Protein AF-A0A356F6I9-F1 (afdb_monomer)

Foldseek 3Di:
DPDDDPVLVVVLVVLVVDPLPDALQWWKKKKFFWQDFLVRQVVLLVVCDPPLWHWDDPDPFKIKTAGPVPNPDFFRIWIWGDDPFWIWIAGTPAGKIWIWGADPVHTIMIMITHDLLCVVVDSRGGDTQTDAQGMWMFIARNPPRHTSDDTDRLVSVLVSLQVSQCDADPVRDGHDPSLQNNQVVCVSRVVRNVNRDHPPVVVVVVVVVVVVVVVVVVVVVVVVVVVVVVVVVVVVVVVPDDPDDDDPDDDDDDDDDDD

Sequence (259 aa):
MPKLNSQEIEKNKNLENTEISLPRNAHSVFQFDIEENIADLKRDMENRNGADFKIAKTSPHNYEIIDPDFEYSSGGTASLHLEKNSMTVETALSGFKYSIAENPKGGSSVTFEGPANALLNQNLLPKMSYVPKTLKAKFIDGETGKDLTDYLDIHSYGLLRAEKNKKVNDWGEKGNNQDKYGYNVNAKFNNEIDFLPLSDRIQEKANTDVKETIDIALHKVRDMLDKKSAAALDNIAAQETPKKQTAANVKNTSKDLER

Structure (mmCIF, N/CA/C/O backbone):
data_AF-A0A356F6I9-F1
#
_entry.id   AF-A0A356F6I9-F1
#
loop_
_atom_site.group_PDB
_atom_site.id
_atom_site.type_symbol
_atom_site.label_atom_id
_atom_site.label_alt_id
_atom_site.label_comp_id
_atom_site.label_asym_id
_atom_site.label_entity_id
_atom_site.label_seq_id
_atom_site.pdbx_PDB_ins_code
_atom_site.Cartn_x
_atom_site.Cartn_y
_atom_site.Cartn_z
_atom_site.occupancy
_atom_site.B_iso_or_equiv
_atom_site.auth_seq_id
_atom_site.auth_comp_id
_atom_site.auth_asym_id
_atom_site.auth_atom_id
_atom_site.pdbx_PDB_model_num
ATOM 1 N N . MET A 1 1 ? -3.615 -18.213 -16.759 1.00 31.59 1 MET A N 1
ATOM 2 C CA . MET A 1 1 ? -3.523 -16.739 -16.836 1.00 31.59 1 MET A CA 1
ATOM 3 C C . MET A 1 1 ? -4.895 -16.201 -17.212 1.00 31.59 1 MET A C 1
ATOM 5 O O . MET A 1 1 ? -5.384 -16.623 -18.256 1.00 31.59 1 MET A O 1
ATOM 9 N N . PRO A 1 2 ? -5.558 -15.360 -16.399 1.00 35.19 2 PRO A N 1
ATOM 10 C CA . PRO A 1 2 ? -6.722 -14.626 -16.881 1.00 35.19 2 PRO A CA 1
ATOM 11 C C . PRO A 1 2 ? -6.226 -13.619 -17.922 1.00 35.19 2 PRO A C 1
ATOM 13 O O . PRO A 1 2 ? -5.252 -12.911 -17.676 1.00 35.19 2 PRO A O 1
ATOM 16 N N . LYS A 1 3 ? -6.834 -13.622 -19.108 1.00 36.84 3 LYS A N 1
ATOM 17 C CA . LYS A 1 3 ? -6.541 -12.638 -20.152 1.00 36.84 3 LYS A CA 1
ATOM 18 C C . LYS A 1 3 ? -7.158 -11.305 -19.723 1.00 36.84 3 LYS A C 1
ATOM 20 O O . LYS A 1 3 ? -8.336 -11.295 -19.373 1.00 36.84 3 LYS A O 1
ATOM 25 N N . LEU A 1 4 ? -6.367 -10.231 -19.755 1.00 39.66 4 LEU A N 1
ATOM 26 C CA . LEU A 1 4 ? -6.860 -8.852 -19.655 1.00 39.66 4 LEU A CA 1
ATOM 27 C C . LEU A 1 4 ? -8.045 -8.677 -20.608 1.00 39.66 4 LEU A C 1
ATOM 29 O O . LEU A 1 4 ? -8.017 -9.195 -21.733 1.00 39.66 4 LEU A O 1
ATOM 33 N N . ASN A 1 5 ? -9.100 -8.009 -20.148 1.00 53.66 5 ASN A N 1
ATOM 34 C CA . ASN A 1 5 ? -10.267 -7.808 -20.996 1.00 53.66 5 ASN A CA 1
ATOM 35 C C . ASN A 1 5 ? -9.945 -6.769 -22.088 1.00 53.66 5 ASN A C 1
ATOM 37 O O . ASN A 1 5 ? -9.030 -5.954 -21.960 1.00 53.66 5 ASN A O 1
ATOM 41 N N . SER A 1 6 ? -10.689 -6.799 -23.192 1.00 50.06 6 SER A N 1
ATOM 42 C CA . SER A 1 6 ? -10.411 -5.960 -24.363 1.00 50.06 6 SER A CA 1
ATOM 43 C C . SER A 1 6 ? -10.453 -4.451 -24.079 1.00 50.06 6 SER A C 1
ATOM 45 O O . SER A 1 6 ? -9.757 -3.710 -24.763 1.00 50.06 6 SER A O 1
ATOM 47 N N . GLN A 1 7 ? -11.193 -4.004 -23.056 1.00 50.41 7 GLN A N 1
ATOM 48 C CA . GLN A 1 7 ? -11.275 -2.593 -22.655 1.00 50.41 7 GLN A CA 1
ATOM 49 C C . GLN A 1 7 ? -10.041 -2.144 -21.856 1.00 50.41 7 GLN A C 1
ATOM 51 O O . GLN A 1 7 ? -9.569 -1.025 -22.039 1.00 50.41 7 GLN A O 1
ATOM 56 N N . GLU A 1 8 ? -9.473 -3.014 -21.015 1.00 51.09 8 GLU A N 1
ATOM 57 C CA . GLU A 1 8 ? -8.206 -2.757 -20.310 1.00 51.09 8 GLU A CA 1
ATOM 58 C C . GLU A 1 8 ? -7.029 -2.682 -21.292 1.00 51.09 8 GLU A C 1
ATOM 60 O O . GLU A 1 8 ? -6.174 -1.808 -21.179 1.00 51.09 8 GLU A O 1
ATOM 65 N N . ILE A 1 9 ? -7.028 -3.538 -22.320 1.00 50.72 9 ILE A N 1
ATOM 66 C CA . ILE A 1 9 ? -6.018 -3.515 -23.389 1.00 50.72 9 ILE A CA 1
ATOM 67 C C . ILE A 1 9 ? -6.099 -2.209 -24.200 1.00 50.72 9 ILE A C 1
ATOM 69 O O . ILE A 1 9 ? -5.067 -1.646 -24.560 1.00 50.72 9 ILE A O 1
ATOM 73 N N . GLU A 1 10 ? -7.303 -1.705 -24.482 1.00 45.97 10 GLU A N 1
ATOM 74 C CA . GLU A 1 10 ? -7.499 -0.427 -25.183 1.00 45.97 10 GLU A CA 1
ATOM 75 C C . GLU A 1 10 ? -7.120 0.787 -24.321 1.00 45.97 10 GLU A C 1
ATOM 77 O O . GLU A 1 10 ? -6.488 1.717 -24.825 1.00 45.97 10 GLU A O 1
ATOM 82 N N . LYS A 1 11 ? -7.424 0.767 -23.014 1.00 51.62 11 LYS A N 1
ATOM 83 C CA . LYS A 1 11 ? -6.996 1.821 -22.077 1.00 51.62 11 LYS A CA 1
ATOM 84 C C . LYS A 1 11 ? -5.467 1.872 -21.959 1.00 51.62 11 LYS A C 1
ATOM 86 O O . LYS A 1 11 ? -4.897 2.961 -22.020 1.00 51.62 11 LYS A O 1
ATOM 91 N N . ASN A 1 12 ? -4.805 0.715 -21.894 1.00 51.41 12 ASN A N 1
ATOM 92 C CA . ASN A 1 12 ? -3.343 0.622 -21.825 1.00 51.41 12 ASN A CA 1
ATOM 93 C C . ASN A 1 12 ? -2.669 1.074 -23.133 1.00 51.41 12 ASN A C 1
ATOM 95 O O . ASN A 1 12 ? -1.683 1.804 -23.089 1.00 51.41 12 ASN A O 1
ATOM 99 N N . LYS A 1 13 ? -3.249 0.758 -24.300 1.00 45.31 13 LYS A N 1
ATOM 100 C CA . LYS A 1 13 ? -2.777 1.281 -25.599 1.00 45.31 13 LYS A CA 1
ATOM 101 C C . LYS A 1 13 ? -2.935 2.795 -25.745 1.00 45.31 13 LYS A C 1
ATOM 103 O O . LYS A 1 13 ? -2.119 3.438 -26.399 1.00 45.31 13 LYS A O 1
ATOM 108 N N . ASN A 1 14 ? -3.976 3.382 -25.154 1.00 47.03 14 ASN A N 1
ATOM 109 C CA . ASN A 1 14 ? -4.143 4.835 -25.157 1.00 47.03 14 ASN A CA 1
ATOM 110 C C . ASN A 1 14 ? -3.133 5.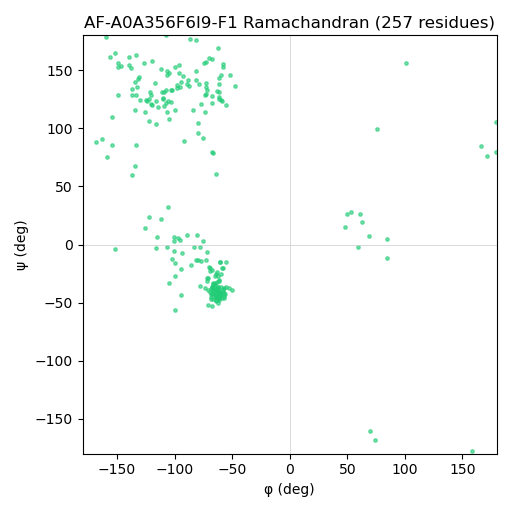530 -24.229 1.00 47.03 14 ASN A C 1
ATOM 112 O O . ASN A 1 14 ? -2.679 6.622 -24.555 1.00 47.03 14 ASN A O 1
ATOM 116 N N . LEU A 1 15 ? -2.715 4.892 -23.130 1.00 51.56 15 LEU A N 1
ATOM 117 C CA . LEU A 1 15 ? -1.618 5.377 -22.281 1.00 51.56 15 LEU A CA 1
ATOM 118 C C . LEU A 1 15 ? -0.255 5.326 -22.987 1.00 51.56 15 LEU A C 1
ATOM 120 O O . LEU A 1 15 ? 0.520 6.264 -22.838 1.00 51.56 15 LEU A O 1
ATOM 124 N N . GLU A 1 16 ? 0.010 4.308 -23.813 1.00 48.62 16 GLU A N 1
ATOM 125 C CA . GLU A 1 16 ? 1.224 4.251 -24.651 1.00 48.62 16 GLU A CA 1
ATOM 126 C C . GLU A 1 16 ? 1.297 5.389 -25.692 1.00 48.62 16 GLU A C 1
ATOM 128 O O . GLU A 1 16 ? 2.390 5.765 -26.109 1.00 48.62 16 GLU A O 1
ATOM 133 N N . ASN A 1 17 ? 0.154 5.971 -26.081 1.00 43.78 17 ASN A N 1
ATOM 134 C CA . ASN A 1 17 ? 0.057 7.027 -27.100 1.00 43.78 17 ASN A CA 1
ATOM 135 C C . ASN A 1 17 ? -0.230 8.433 -26.546 1.00 43.78 17 ASN A C 1
ATOM 137 O O . ASN A 1 17 ? -0.301 9.389 -27.320 1.00 43.78 17 ASN A O 1
ATOM 141 N N . THR A 1 18 ? -0.404 8.587 -25.231 1.00 48.59 18 THR A N 1
ATOM 142 C CA . THR A 1 18 ? -0.625 9.895 -24.603 1.00 48.59 18 THR A CA 1
ATOM 143 C C . THR A 1 18 ? 0.642 10.293 -23.855 1.00 48.59 18 THR A C 1
ATOM 145 O O . THR A 1 18 ? 0.995 9.657 -22.866 1.00 48.59 18 THR A O 1
ATOM 148 N N . GLU A 1 19 ? 1.331 11.352 -24.291 1.00 55.94 19 GLU A N 1
ATOM 149 C CA . GLU A 1 19 ? 2.455 11.933 -23.540 1.00 55.94 19 GLU A CA 1
ATOM 150 C C . GLU A 1 19 ? 1.945 12.571 -22.234 1.00 55.94 19 GLU A C 1
ATOM 152 O O . GLU A 1 19 ? 1.752 13.784 -22.127 1.00 55.94 19 GLU A O 1
ATOM 157 N N . ILE A 1 20 ? 1.703 11.757 -21.205 1.00 64.62 20 ILE A N 1
ATOM 158 C CA . ILE A 1 20 ? 1.406 12.249 -19.859 1.00 64.62 20 ILE A CA 1
ATOM 159 C C . ILE A 1 20 ? 2.723 12.726 -19.237 1.00 64.62 20 ILE A C 1
ATOM 161 O O . ILE A 1 20 ? 3.463 11.968 -18.609 1.00 64.62 20 ILE A O 1
ATOM 165 N N . SER A 1 21 ? 3.033 14.013 -19.404 1.00 76.94 21 SER A N 1
ATOM 166 C CA . SER A 1 21 ? 4.168 14.640 -18.720 1.00 76.94 21 SER A CA 1
ATOM 167 C C . SER A 1 21 ? 3.790 14.991 -17.280 1.00 76.94 21 SER A C 1
ATOM 169 O O . SER A 1 21 ? 3.224 16.046 -17.003 1.00 76.94 21 SER A O 1
ATOM 171 N N . LEU A 1 22 ? 4.127 14.107 -16.339 1.00 82.75 22 LEU A N 1
ATOM 172 C CA . LEU A 1 22 ? 3.882 14.327 -14.909 1.00 82.75 22 LEU A CA 1
ATOM 173 C C . LEU A 1 22 ? 4.828 15.393 -14.328 1.00 82.75 22 LEU A C 1
ATOM 175 O O . LEU A 1 22 ? 6.041 15.303 -14.553 1.00 82.75 22 LEU A O 1
ATOM 179 N N . PRO A 1 23 ? 4.349 16.375 -13.548 1.00 81.75 23 PRO A N 1
ATOM 180 C CA . PRO A 1 23 ? 5.221 17.326 -12.872 1.00 81.75 23 PRO A CA 1
ATOM 181 C C . PRO A 1 23 ? 6.058 16.636 -11.776 1.00 81.75 23 PRO A C 1
ATOM 183 O O . PRO A 1 23 ? 5.742 15.540 -11.301 1.00 81.75 23 PRO A O 1
ATOM 186 N N . ARG A 1 24 ? 7.176 17.255 -11.366 1.00 75.94 24 ARG A N 1
ATOM 187 C CA . ARG A 1 24 ? 8.097 16.632 -10.394 1.00 75.94 24 ARG A CA 1
ATOM 188 C C . ARG A 1 24 ? 7.466 16.471 -9.005 1.00 75.94 24 ARG A C 1
ATOM 190 O O . ARG A 1 24 ? 7.755 15.465 -8.346 1.00 75.94 24 ARG A O 1
ATOM 197 N N . ASN A 1 25 ? 6.606 17.415 -8.616 1.00 82.00 25 ASN A N 1
ATOM 198 C CA . ASN A 1 25 ? 5.826 17.436 -7.373 1.00 82.00 25 ASN A CA 1
ATOM 199 C C . ASN A 1 25 ? 4.625 16.467 -7.386 1.00 82.00 25 ASN A C 1
ATOM 201 O O . ASN A 1 25 ? 3.877 16.437 -6.418 1.00 82.00 25 ASN A O 1
ATOM 205 N N . ALA A 1 26 ? 4.416 15.672 -8.444 1.00 88.50 26 ALA A N 1
ATOM 206 C CA . ALA A 1 26 ? 3.337 14.688 -8.453 1.00 88.50 26 ALA A CA 1
ATOM 207 C C . ALA A 1 26 ? 3.516 13.673 -7.307 1.00 88.50 26 ALA A C 1
ATOM 209 O O . ALA A 1 26 ? 4.561 13.021 -7.212 1.00 88.50 26 ALA A O 1
ATOM 210 N N . HIS A 1 27 ? 2.523 13.515 -6.444 1.00 90.38 27 HIS A N 1
ATOM 211 C CA . HIS A 1 27 ? 2.526 12.557 -5.342 1.00 90.38 27 HIS A CA 1
ATOM 212 C C . HIS A 1 27 ? 1.814 11.268 -5.736 1.00 90.38 27 HIS A C 1
ATOM 214 O O . HIS A 1 27 ? 0.981 11.249 -6.639 1.00 90.38 27 HIS A O 1
ATOM 220 N N . SER A 1 28 ? 2.183 10.179 -5.074 1.00 92.62 28 SER A N 1
ATOM 221 C CA . SER A 1 28 ? 1.639 8.853 -5.334 1.00 92.62 28 SER A CA 1
ATOM 222 C C . SER A 1 28 ? 0.495 8.553 -4.375 1.00 92.62 28 SER A C 1
ATOM 224 O O . SER A 1 28 ? 0.623 8.772 -3.170 1.00 92.62 28 SER A O 1
ATOM 226 N N . VAL A 1 29 ? -0.588 7.995 -4.911 1.00 96.19 29 VAL A N 1
ATOM 227 C CA . VAL A 1 29 ? -1.687 7.420 -4.132 1.00 96.19 29 VAL A CA 1
ATOM 228 C C . VAL A 1 29 ? -1.892 5.987 -4.587 1.00 96.19 29 VAL A C 1
ATOM 230 O O . VAL A 1 29 ? -2.097 5.730 -5.773 1.00 96.19 29 VAL A O 1
ATOM 233 N N . PHE A 1 30 ? -1.829 5.055 -3.649 1.00 96.94 30 PHE A N 1
ATOM 234 C CA . PHE A 1 30 ? -1.974 3.627 -3.887 1.00 96.94 30 PHE A CA 1
ATOM 235 C C . PHE A 1 30 ? -3.329 3.155 -3.383 1.00 96.94 30 PHE A C 1
ATOM 237 O O . PHE A 1 30 ? -3.814 3.642 -2.366 1.00 96.94 30 PHE A O 1
ATOM 244 N N . GLN A 1 31 ? -3.921 2.185 -4.069 1.00 97.62 31 GLN A N 1
ATOM 245 C CA . GLN A 1 31 ? -5.115 1.494 -3.612 1.00 97.62 31 GLN A CA 1
ATOM 246 C C . GLN A 1 31 ? -4.924 -0.013 -3.760 1.00 97.62 31 GLN A C 1
ATOM 248 O O . GLN A 1 31 ? -4.427 -0.472 -4.786 1.00 97.62 31 GLN A O 1
ATOM 253 N N . PHE A 1 32 ? -5.303 -0.770 -2.738 1.00 97.06 32 PHE A N 1
ATOM 254 C CA . PHE A 1 32 ? -5.246 -2.230 -2.719 1.00 97.06 32 PHE A CA 1
ATOM 255 C C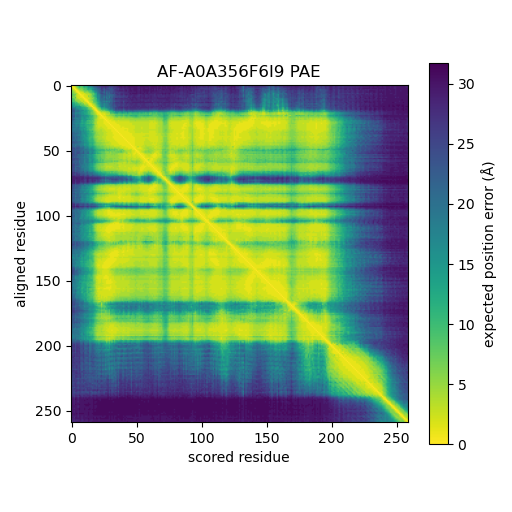 . PHE A 1 32 ? -6.245 -2.782 -1.707 1.00 97.06 32 PHE A C 1
ATOM 257 O O . PHE A 1 32 ? -6.680 -2.062 -0.811 1.00 97.06 32 PHE A O 1
ATOM 264 N N . ASP A 1 33 ? -6.585 -4.058 -1.831 1.00 97.12 33 ASP A N 1
ATOM 265 C CA . ASP A 1 33 ? -7.448 -4.734 -0.870 1.00 97.12 33 ASP A CA 1
ATOM 266 C C . ASP A 1 33 ? -6.627 -5.572 0.115 1.00 97.12 33 ASP A C 1
ATOM 268 O O . ASP A 1 33 ? -5.524 -6.044 -0.188 1.00 97.12 33 ASP A O 1
ATOM 272 N N . ILE A 1 34 ? -7.192 -5.748 1.306 1.00 97.25 34 ILE A N 1
ATOM 273 C CA . ILE A 1 34 ? -6.667 -6.584 2.384 1.00 97.25 34 ILE A CA 1
ATOM 274 C C . ILE A 1 34 ? -7.731 -7.581 2.851 1.00 97.25 34 ILE A C 1
ATOM 276 O O . ILE A 1 34 ? -8.933 -7.346 2.687 1.00 97.25 34 ILE A O 1
ATOM 280 N N . GLU A 1 35 ? -7.295 -8.693 3.438 1.00 96.81 35 GLU A N 1
ATOM 281 C CA . GLU A 1 35 ? -8.198 -9.742 3.931 1.00 96.81 35 GLU A CA 1
ATOM 282 C C . GLU A 1 35 ? -8.974 -9.318 5.189 1.00 96.81 35 GLU A C 1
ATOM 284 O O . GLU A 1 35 ? -10.099 -9.768 5.410 1.00 96.81 35 GLU A O 1
ATOM 289 N N . GLU A 1 36 ? -8.398 -8.437 6.006 1.00 96.81 36 GLU A N 1
ATOM 290 C CA . GLU A 1 36 ? -8.950 -8.017 7.291 1.00 96.81 36 GLU A CA 1
ATOM 291 C C . GLU A 1 36 ? -10.080 -6.982 7.145 1.00 96.81 36 GLU A C 1
ATOM 293 O O . GLU A 1 36 ? -9.991 -6.022 6.375 1.00 96.81 36 GLU A O 1
ATOM 298 N N . ASN A 1 37 ? -11.148 -7.139 7.932 1.00 96.50 37 ASN A N 1
ATOM 299 C CA . ASN A 1 37 ? -12.151 -6.085 8.143 1.00 96.50 37 ASN A CA 1
ATOM 300 C C . ASN A 1 37 ? -11.734 -5.144 9.293 1.00 96.50 37 ASN A C 1
ATOM 302 O O . ASN A 1 37 ? -10.739 -5.371 9.985 1.00 96.50 37 ASN A O 1
ATOM 306 N N . ILE A 1 38 ? -12.517 -4.094 9.551 1.00 95.94 38 ILE A N 1
ATOM 307 C CA . ILE A 1 38 ? -12.171 -3.089 10.568 1.00 95.94 38 ILE A CA 1
ATOM 308 C C . ILE A 1 38 ? -12.161 -3.680 11.983 1.00 95.94 38 ILE A C 1
ATOM 310 O O . ILE A 1 38 ? -11.328 -3.293 12.807 1.00 95.94 38 ILE A O 1
ATOM 314 N N . ALA A 1 39 ? -13.035 -4.646 12.273 1.00 94.44 39 ALA A N 1
ATOM 315 C CA . ALA A 1 39 ? -13.054 -5.328 13.564 1.00 94.44 39 ALA A CA 1
ATOM 316 C C . ALA A 1 39 ? -11.802 -6.194 13.785 1.00 94.44 39 ALA A C 1
ATOM 318 O O . ALA A 1 39 ? -11.287 -6.249 14.905 1.00 94.44 39 ALA A O 1
ATOM 319 N N . ASP A 1 40 ? -11.288 -6.833 12.734 1.00 95.69 40 ASP A N 1
ATOM 320 C CA . ASP A 1 40 ? -10.046 -7.605 12.778 1.00 95.69 40 ASP A CA 1
ATOM 321 C C . ASP A 1 40 ? -8.836 -6.699 13.022 1.00 95.69 40 ASP A C 1
ATOM 323 O O . ASP A 1 40 ? -8.050 -6.974 13.930 1.00 95.69 40 ASP A O 1
ATOM 327 N N . LEU A 1 41 ? -8.741 -5.577 12.299 1.00 95.00 41 LEU A N 1
ATOM 328 C CA . LEU A 1 41 ? -7.674 -4.589 12.490 1.00 95.00 41 LEU A CA 1
ATOM 329 C C . LEU A 1 41 ? -7.705 -3.983 13.897 1.00 95.00 41 LEU A C 1
ATOM 331 O O . LEU A 1 41 ? -6.674 -3.881 14.560 1.00 95.00 41 LEU A O 1
ATOM 335 N N . LYS A 1 42 ? -8.896 -3.623 14.392 1.00 93.06 42 LYS A N 1
ATOM 336 C CA . LYS A 1 42 ? -9.082 -3.134 15.764 1.00 93.06 42 LYS A CA 1
ATOM 337 C C . LYS A 1 42 ? -8.585 -4.156 16.788 1.00 93.06 42 LYS A C 1
ATOM 339 O O . LYS A 1 42 ? -7.864 -3.790 17.712 1.00 93.06 42 LYS A O 1
ATOM 344 N N . ARG A 1 43 ? -8.952 -5.428 16.614 1.00 93.56 43 ARG A N 1
ATOM 345 C CA . ARG A 1 43 ? -8.539 -6.517 17.504 1.00 93.56 43 ARG A CA 1
ATOM 346 C C . ARG A 1 43 ? -7.023 -6.736 17.473 1.00 93.56 43 ARG A C 1
ATOM 348 O O . ARG A 1 43 ? -6.435 -6.929 18.533 1.00 93.56 43 ARG A O 1
ATOM 355 N N . ASP A 1 44 ? -6.386 -6.687 16.300 1.00 92.62 44 ASP A N 1
ATOM 356 C CA . ASP A 1 44 ? -4.919 -6.767 16.182 1.00 92.62 44 ASP A CA 1
ATOM 357 C C . ASP A 1 44 ? -4.239 -5.633 16.957 1.00 92.62 44 ASP A C 1
ATOM 359 O O . ASP A 1 44 ? -3.334 -5.882 17.753 1.00 92.62 44 ASP A O 1
ATOM 363 N N . MET A 1 45 ? -4.733 -4.402 16.799 1.00 90.56 45 MET A N 1
ATOM 364 C CA . MET A 1 45 ? -4.207 -3.245 17.522 1.00 90.56 45 MET A CA 1
ATOM 365 C C . MET A 1 45 ? -4.340 -3.380 19.038 1.00 90.56 45 MET A C 1
ATOM 367 O O . MET A 1 45 ? -3.385 -3.125 19.768 1.00 90.56 45 MET A O 1
ATOM 371 N N . GLU A 1 46 ? -5.504 -3.808 19.527 1.00 90.12 46 GLU A N 1
ATOM 372 C CA . GLU A 1 46 ? -5.735 -4.015 20.961 1.00 90.12 46 GLU A CA 1
ATOM 373 C C . GLU A 1 46 ? -4.817 -5.102 21.536 1.00 90.12 46 GLU A C 1
ATOM 375 O O . GLU A 1 46 ? -4.286 -4.931 22.631 1.00 90.12 46 GLU A O 1
ATOM 380 N N . ASN A 1 47 ? -4.569 -6.176 20.783 1.00 90.94 47 ASN A N 1
ATOM 381 C CA . ASN A 1 47 ? -3.700 -7.275 21.208 1.00 90.94 47 ASN A CA 1
ATOM 382 C C . ASN A 1 47 ? -2.210 -6.906 21.236 1.00 90.94 47 ASN A C 1
ATOM 384 O O . ASN A 1 47 ? -1.449 -7.502 21.996 1.00 90.94 47 ASN A O 1
ATOM 388 N N . ARG A 1 48 ? -1.784 -5.962 20.391 1.00 88.19 48 ARG A N 1
ATOM 389 C CA . ARG A 1 48 ? -0.384 -5.515 20.278 1.00 88.19 48 ARG A CA 1
ATOM 390 C C . ARG A 1 48 ? -0.074 -4.294 21.148 1.00 88.19 48 ARG A C 1
ATOM 392 O O . ARG A 1 48 ? 1.094 -3.926 21.293 1.00 88.19 48 ARG A O 1
ATOM 399 N N . ASN A 1 49 ? -1.097 -3.696 21.761 1.00 87.94 49 ASN A N 1
ATOM 400 C CA . ASN A 1 49 ? -0.951 -2.576 22.681 1.00 87.94 49 ASN A CA 1
ATOM 401 C C . ASN A 1 49 ? -0.107 -2.962 23.911 1.00 87.94 49 ASN A C 1
ATOM 403 O O . ASN A 1 49 ? -0.420 -3.909 24.628 1.00 87.94 49 ASN A O 1
ATOM 407 N N . GLY A 1 50 ? 0.955 -2.203 24.166 1.00 82.62 50 GLY A N 1
ATOM 408 C CA . GLY A 1 50 ? 1.940 -2.438 25.220 1.00 82.62 50 GLY A CA 1
ATOM 409 C C . GLY A 1 50 ? 3.058 -3.415 24.843 1.00 82.62 50 GLY A C 1
ATOM 410 O O . GLY A 1 50 ? 4.042 -3.480 25.575 1.00 82.62 50 GLY A O 1
ATOM 411 N N . ALA A 1 51 ? 2.932 -4.137 23.723 1.00 83.25 51 ALA A N 1
ATOM 412 C CA . ALA A 1 51 ? 3.964 -5.035 23.205 1.00 83.25 51 ALA A CA 1
ATOM 413 C C . ALA A 1 51 ? 4.768 -4.378 22.075 1.00 83.25 51 ALA A C 1
ATOM 415 O O . ALA A 1 51 ? 5.981 -4.240 22.195 1.00 83.25 51 ALA A O 1
ATOM 416 N N . ASP A 1 52 ? 4.079 -3.931 21.020 1.00 82.56 52 ASP A N 1
ATOM 417 C CA . ASP A 1 52 ? 4.713 -3.363 19.821 1.00 82.56 52 ASP A CA 1
ATOM 418 C C . ASP A 1 52 ? 4.584 -1.834 19.770 1.00 82.56 52 ASP A C 1
ATOM 420 O O . ASP A 1 52 ? 5.454 -1.140 19.260 1.00 82.56 52 ASP A O 1
ATOM 424 N N . PHE A 1 53 ? 3.476 -1.305 20.288 1.00 85.44 53 PHE A N 1
ATOM 425 C CA . PHE A 1 53 ? 3.187 0.126 20.381 1.00 85.44 53 PHE A CA 1
ATOM 426 C C . PHE A 1 53 ? 2.275 0.404 21.573 1.00 85.44 53 PHE A C 1
ATOM 428 O O . PHE A 1 53 ? 1.644 -0.511 22.100 1.00 85.44 53 PHE A O 1
ATOM 435 N N . LYS A 1 54 ? 2.152 1.663 21.996 1.00 88.69 54 LYS A N 1
ATOM 436 C CA . LYS A 1 54 ? 1.159 2.082 22.998 1.00 88.69 54 LYS A CA 1
ATOM 437 C C . LYS A 1 54 ? -0.004 2.789 22.316 1.00 88.69 54 LYS A C 1
ATOM 439 O O . LYS A 1 54 ? 0.214 3.680 21.508 1.00 88.69 54 LYS A O 1
ATOM 444 N N . ILE A 1 55 ? -1.234 2.429 22.669 1.00 89.31 55 ILE A N 1
ATOM 445 C CA . ILE A 1 55 ? -2.441 3.119 22.202 1.00 89.31 55 ILE A CA 1
ATOM 446 C C . ILE A 1 55 ? -3.038 3.926 23.349 1.00 89.31 55 ILE A C 1
ATOM 448 O O . ILE A 1 55 ? -3.428 3.369 24.377 1.00 89.31 55 ILE A O 1
ATOM 452 N N . ALA A 1 56 ? -3.168 5.233 23.144 1.00 88.25 56 ALA A N 1
ATOM 453 C CA . ALA A 1 56 ? -3.850 6.147 24.046 1.00 88.25 56 ALA A CA 1
ATOM 4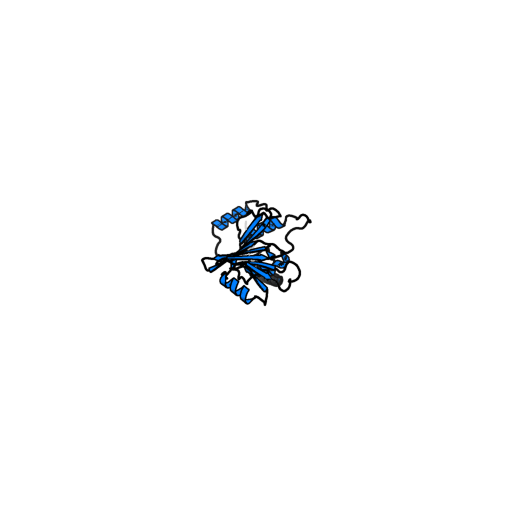54 C C . ALA A 1 56 ? -5.160 6.622 23.409 1.00 88.25 56 ALA A C 1
ATOM 456 O O . ALA A 1 56 ? -5.173 7.244 22.350 1.00 88.25 56 ALA A O 1
ATOM 457 N N . LYS A 1 57 ? -6.296 6.337 24.050 1.00 89.94 57 LYS A N 1
ATOM 458 C CA . LYS A 1 57 ? -7.592 6.847 23.593 1.00 89.94 57 LYS A CA 1
ATOM 459 C C . LYS A 1 57 ? -7.735 8.318 23.984 1.00 89.94 57 LYS A C 1
ATOM 461 O O . LYS A 1 57 ? -7.728 8.628 25.171 1.00 89.94 57 LYS A O 1
ATOM 466 N N . THR A 1 58 ? -7.926 9.201 23.007 1.00 89.31 58 THR A N 1
ATOM 467 C CA . THR A 1 58 ? -8.080 10.650 23.239 1.00 89.31 58 THR A CA 1
ATOM 468 C C . THR A 1 58 ? -9.542 11.092 23.211 1.00 89.31 58 THR A C 1
ATOM 470 O O . THR A 1 58 ? -9.922 12.051 23.876 1.00 89.31 58 THR A O 1
ATOM 473 N N . SER A 1 59 ? -10.401 10.374 22.480 1.00 91.69 59 SER A N 1
ATOM 474 C CA . SER A 1 59 ? -11.856 10.594 22.441 1.00 91.69 59 SER A CA 1
ATOM 475 C C . SER A 1 59 ? -12.576 9.324 21.941 1.00 91.69 59 SER A C 1
ATOM 477 O O . SER A 1 59 ? -11.903 8.337 21.645 1.00 91.69 59 SER A O 1
ATOM 479 N N . PRO A 1 60 ? -13.924 9.270 21.838 1.00 90.00 60 PRO A N 1
ATOM 480 C CA . PRO A 1 60 ? -14.645 8.047 21.463 1.00 90.00 60 PRO A CA 1
ATOM 481 C C . PRO A 1 60 ? -14.127 7.341 20.201 1.00 90.00 60 PRO A C 1
ATOM 483 O O . PRO A 1 60 ? -14.033 6.111 20.211 1.00 90.00 60 PRO A O 1
ATOM 486 N N . HIS A 1 61 ? -13.741 8.119 19.186 1.00 91.44 61 HIS A N 1
ATOM 487 C CA . HIS A 1 61 ? -13.296 7.649 17.870 1.00 91.44 61 HIS A CA 1
ATOM 488 C C . HIS A 1 61 ? -11.837 7.985 17.549 1.00 91.44 61 HIS A C 1
ATOM 490 O O . HIS A 1 61 ? -11.357 7.583 16.497 1.00 91.44 61 HIS A O 1
ATOM 496 N N . ASN A 1 62 ? -11.131 8.706 18.425 1.00 93.19 62 ASN A N 1
ATOM 497 C CA . ASN A 1 62 ? -9.753 9.124 18.169 1.00 93.19 62 ASN A CA 1
ATOM 498 C C . ASN A 1 62 ? -8.791 8.503 19.178 1.00 93.19 62 ASN A C 1
ATOM 500 O O . ASN A 1 62 ? -9.071 8.443 20.382 1.00 93.19 62 ASN A O 1
ATOM 504 N N . TYR A 1 63 ? -7.652 8.072 18.657 1.00 91.31 63 TYR A N 1
ATOM 505 C CA . TYR A 1 63 ? -6.586 7.408 19.381 1.00 91.31 63 TYR A CA 1
ATOM 506 C C . TYR A 1 63 ? -5.239 7.954 18.904 1.00 91.31 63 TYR A C 1
ATOM 508 O O . TYR A 1 63 ? -5.091 8.361 17.753 1.00 91.31 63 TYR A O 1
ATOM 516 N N . GLU A 1 64 ? -4.257 7.922 19.788 1.00 90.00 64 GLU A N 1
ATOM 517 C CA . GLU A 1 64 ? -2.849 8.111 19.464 1.00 90.00 64 GLU A CA 1
ATOM 518 C C . GLU A 1 64 ? -2.145 6.761 19.573 1.00 90.00 64 GLU A C 1
ATOM 520 O O . GLU A 1 64 ? -2.336 6.034 20.550 1.00 90.00 64 GLU A O 1
ATOM 525 N N . ILE A 1 65 ? -1.347 6.423 18.565 1.00 87.94 65 ILE A N 1
ATOM 526 C CA . ILE A 1 65 ? -0.474 5.251 18.547 1.00 87.94 65 ILE A CA 1
ATOM 527 C C . ILE A 1 65 ? 0.951 5.759 18.734 1.00 87.94 65 ILE A C 1
ATOM 529 O O . ILE A 1 65 ? 1.400 6.613 17.979 1.00 87.94 65 ILE A O 1
ATOM 533 N N . ILE A 1 66 ? 1.649 5.267 19.747 1.00 85.75 66 ILE A N 1
ATOM 534 C CA . ILE A 1 66 ? 2.979 5.726 20.141 1.00 85.75 66 ILE A CA 1
ATOM 535 C C . ILE A 1 66 ? 3.960 4.574 19.942 1.00 85.75 66 ILE A C 1
ATOM 537 O O . ILE A 1 66 ? 3.785 3.498 20.520 1.00 85.75 66 ILE A O 1
ATOM 541 N N . ASP A 1 67 ? 4.991 4.821 19.146 1.00 80.50 67 ASP A N 1
ATOM 542 C CA . ASP A 1 67 ? 6.155 3.965 18.995 1.00 80.50 67 ASP A CA 1
ATOM 543 C C . ASP A 1 67 ? 7.033 4.090 20.255 1.00 80.50 67 ASP A C 1
ATOM 545 O O . ASP A 1 67 ? 7.570 5.176 20.517 1.00 80.50 67 ASP A O 1
ATOM 549 N N . PRO A 1 68 ? 7.171 3.021 21.060 1.00 72.00 68 PRO A N 1
ATOM 550 C CA . PRO A 1 68 ? 7.959 3.049 22.284 1.00 72.00 68 PRO A CA 1
ATOM 551 C C . PRO A 1 68 ? 9.445 3.298 22.005 1.00 72.00 68 PRO A C 1
ATOM 553 O O . PRO A 1 68 ? 10.127 3.857 22.862 1.00 72.00 68 PRO A O 1
ATOM 556 N N . ASP A 1 69 ? 9.937 2.953 20.810 1.00 70.19 69 ASP A N 1
ATOM 557 C CA . ASP A 1 69 ? 11.341 3.134 20.436 1.00 70.19 69 ASP A CA 1
ATOM 558 C C . ASP A 1 69 ? 11.664 4.598 20.077 1.00 70.19 69 ASP A C 1
ATOM 560 O O . ASP A 1 69 ? 12.831 4.992 20.040 1.00 70.19 69 ASP A O 1
ATOM 564 N N . PHE A 1 70 ? 10.640 5.434 19.859 1.00 65.94 70 PHE A N 1
ATOM 565 C CA . PHE A 1 70 ? 10.772 6.833 19.433 1.00 65.94 70 PHE A CA 1
ATOM 566 C C . PHE A 1 70 ? 10.119 7.843 20.399 1.00 65.94 70 PHE A C 1
ATOM 568 O O . PHE A 1 70 ? 9.825 8.977 20.006 1.00 65.94 70 PHE A O 1
ATOM 575 N N . GLU A 1 71 ? 9.950 7.481 21.679 1.00 56.81 71 GLU A N 1
ATOM 576 C CA . GLU A 1 71 ? 9.259 8.285 22.712 1.00 56.81 71 GLU A CA 1
ATOM 577 C C . GLU A 1 71 ? 9.803 9.720 22.921 1.00 56.81 71 GLU A C 1
ATOM 579 O O . GLU A 1 71 ? 9.114 10.542 23.523 1.00 56.81 71 GLU A O 1
ATOM 584 N N . TYR A 1 72 ? 10.997 10.070 22.419 1.00 49.34 72 TYR A N 1
ATOM 585 C CA . TYR A 1 72 ? 11.718 11.287 22.831 1.00 49.34 72 TYR A CA 1
ATOM 586 C C . TYR A 1 72 ? 11.947 12.393 21.787 1.00 49.34 72 TYR A C 1
ATOM 588 O O . TYR A 1 72 ? 12.574 13.401 22.114 1.00 49.34 72 TYR A O 1
ATOM 596 N N . SER A 1 73 ? 11.400 12.314 20.571 1.00 49.78 73 SER A N 1
ATOM 597 C CA . SER A 1 73 ? 11.489 13.456 19.641 1.00 49.78 73 SER A CA 1
ATOM 598 C C . SER A 1 73 ? 10.358 13.487 18.619 1.00 49.78 73 SER A C 1
ATOM 600 O O . SER A 1 73 ? 10.523 12.985 17.514 1.00 49.78 73 SER A O 1
ATOM 602 N N . SER A 1 74 ? 9.213 14.081 18.982 1.00 52.00 74 SER A N 1
ATOM 603 C CA . SER A 1 74 ? 8.183 14.636 18.070 1.00 52.00 74 SER A CA 1
ATOM 604 C C . SER A 1 74 ? 7.704 13.766 16.885 1.00 52.00 74 SER A C 1
ATOM 606 O O . SER A 1 74 ? 7.094 14.294 15.960 1.00 52.00 74 SER A O 1
ATOM 608 N N . GLY A 1 75 ? 7.980 12.460 16.884 1.00 55.34 75 GLY A N 1
ATOM 609 C CA . GLY A 1 75 ? 7.971 11.655 15.662 1.00 55.34 75 GLY A CA 1
ATOM 610 C C . GLY A 1 75 ? 7.647 10.186 15.797 1.00 55.34 75 GLY A C 1
ATOM 611 O O . GLY A 1 75 ? 7.534 9.511 14.784 1.00 55.34 75 GLY A O 1
ATOM 612 N N . GLY A 1 76 ? 7.461 9.711 17.025 1.00 69.62 76 GLY A N 1
ATOM 613 C CA . GLY A 1 76 ? 6.992 8.358 17.294 1.00 69.62 76 GLY A CA 1
ATOM 614 C C . GLY A 1 76 ? 5.472 8.239 17.369 1.00 69.62 76 GLY A C 1
ATOM 615 O O . GLY A 1 76 ? 4.993 7.204 17.798 1.00 69.62 76 GLY A O 1
ATOM 616 N N . THR A 1 77 ? 4.689 9.271 17.044 1.00 80.69 77 THR A N 1
ATOM 617 C CA . THR A 1 77 ? 3.227 9.226 17.208 1.00 80.69 77 THR A CA 1
ATOM 618 C C . THR A 1 77 ? 2.499 9.054 15.877 1.00 80.69 77 THR A C 1
ATOM 620 O O . THR A 1 77 ? 2.940 9.528 14.842 1.00 80.69 77 THR A O 1
ATOM 623 N N . ALA A 1 78 ? 1.363 8.375 15.867 1.00 87.38 78 ALA A N 1
ATOM 624 C CA . ALA A 1 78 ? 0.426 8.358 14.752 1.00 87.38 78 ALA A CA 1
ATOM 625 C C . ALA A 1 78 ? -0.976 8.638 15.289 1.00 87.38 78 ALA A C 1
ATOM 627 O O . ALA A 1 78 ? -1.319 8.213 16.394 1.00 87.38 78 ALA A O 1
ATOM 628 N N . SER A 1 79 ? -1.788 9.359 14.524 1.00 89.69 79 SER A N 1
ATOM 629 C CA . SER A 1 79 ? -3.200 9.525 14.839 1.00 89.69 79 SER A CA 1
ATOM 630 C C . SER A 1 79 ? -3.995 8.394 14.196 1.00 89.69 79 SER A C 1
ATOM 632 O O . SER A 1 79 ? -3.747 7.989 13.060 1.00 89.69 79 SER A O 1
ATOM 634 N N . LEU A 1 80 ? -4.951 7.864 14.948 1.00 91.94 80 LEU A N 1
ATOM 635 C CA . LEU A 1 80 ? -5.881 6.841 14.502 1.00 91.94 80 LEU A CA 1
ATOM 636 C C . LEU A 1 80 ? -7.302 7.359 14.708 1.00 91.94 80 LEU A C 1
ATOM 638 O O . LEU A 1 80 ? -7.706 7.684 15.827 1.00 91.94 80 LEU A O 1
ATOM 642 N N . HIS A 1 81 ? -8.071 7.376 13.627 1.00 94.75 81 HIS A N 1
ATOM 643 C CA . HIS A 1 81 ? -9.500 7.638 13.644 1.00 94.75 81 HIS A CA 1
ATOM 644 C C . HIS A 1 81 ? -10.263 6.359 13.303 1.00 94.75 81 HIS A C 1
ATOM 646 O O . HIS A 1 81 ? -10.003 5.736 12.274 1.00 94.75 81 HIS A O 1
ATOM 652 N N . LEU A 1 82 ? -11.196 5.958 14.164 1.00 94.44 82 LEU A N 1
ATOM 653 C CA . LEU A 1 82 ? -11.931 4.704 14.041 1.00 94.44 82 LEU A CA 1
ATOM 654 C C . LEU A 1 82 ? -13.440 4.940 14.061 1.00 94.44 82 LEU A C 1
ATOM 656 O O . LEU A 1 82 ? -14.024 5.286 15.095 1.00 94.44 82 LEU A O 1
ATOM 660 N N . GLU A 1 83 ? -14.076 4.649 12.934 1.00 93.88 83 GLU A N 1
ATOM 661 C CA . GLU A 1 83 ? -15.525 4.588 12.798 1.00 93.88 83 GLU A CA 1
ATOM 662 C C . GLU A 1 83 ? -15.999 3.136 12.661 1.00 93.88 83 GLU A C 1
ATOM 664 O O . GLU A 1 83 ? -15.214 2.190 12.694 1.00 93.88 83 GLU A O 1
ATOM 669 N N . LYS A 1 84 ? -17.316 2.941 12.530 1.00 89.25 84 LYS A N 1
ATOM 670 C CA . LYS A 1 84 ? -17.927 1.607 12.489 1.00 89.25 84 LYS A CA 1
ATOM 671 C C . LYS A 1 84 ? -17.361 0.730 11.363 1.00 89.25 84 LYS A C 1
ATOM 673 O O . LYS A 1 84 ? -17.088 -0.437 11.606 1.00 89.25 84 LYS A O 1
ATOM 678 N N . ASN A 1 85 ? -17.200 1.303 10.168 1.00 93.75 85 ASN A N 1
ATOM 679 C CA . ASN A 1 85 ? -16.826 0.581 8.947 1.00 93.75 85 ASN A CA 1
ATOM 680 C C . ASN A 1 85 ? -15.586 1.188 8.264 1.00 93.75 85 ASN A C 1
ATOM 682 O O . ASN A 1 85 ? -15.316 0.895 7.097 1.00 93.75 85 ASN A O 1
ATOM 686 N N . SER A 1 86 ? -14.850 2.059 8.958 1.00 96.56 86 SER A N 1
ATOM 687 C CA . SER A 1 86 ? -13.642 2.676 8.416 1.00 96.56 86 SER A CA 1
ATOM 688 C C . SER A 1 86 ? -12.616 2.999 9.492 1.00 96.56 86 SER A C 1
ATOM 690 O O . SER A 1 86 ? -12.947 3.249 10.651 1.00 96.56 86 SER A O 1
ATOM 692 N N . MET A 1 87 ? -11.358 3.017 9.075 1.00 96.12 87 MET A N 1
ATOM 693 C CA . MET A 1 87 ? -10.204 3.345 9.895 1.00 96.12 87 MET A CA 1
ATOM 694 C C . MET A 1 87 ? -9.269 4.251 9.101 1.00 96.12 87 MET A C 1
ATOM 696 O O . MET A 1 87 ? -8.946 3.951 7.955 1.00 96.12 87 MET A O 1
ATOM 700 N N . THR A 1 88 ? -8.800 5.327 9.721 1.00 95.19 88 THR A N 1
ATOM 701 C CA . THR A 1 88 ? -7.779 6.206 9.147 1.00 95.19 88 THR A CA 1
ATOM 702 C C . THR A 1 88 ? -6.578 6.253 10.076 1.00 95.19 88 THR A C 1
ATOM 704 O O . THR A 1 88 ? -6.753 6.474 11.272 1.00 95.19 88 THR A O 1
ATOM 707 N N . VAL A 1 89 ? -5.374 6.065 9.536 1.00 92.00 89 VAL A N 1
ATOM 708 C CA . VAL A 1 89 ? -4.109 6.203 10.272 1.00 92.00 89 VAL A CA 1
ATOM 709 C C . VAL A 1 89 ? -3.238 7.248 9.583 1.00 92.00 89 VAL A C 1
ATOM 711 O O . VAL A 1 89 ? -2.958 7.114 8.390 1.00 92.00 89 VAL A O 1
ATOM 714 N N . GLU A 1 90 ? -2.792 8.262 10.322 1.00 90.12 90 GLU A N 1
ATOM 715 C CA . GLU A 1 90 ? -1.859 9.290 9.840 1.00 90.12 90 GLU A CA 1
ATOM 716 C C . GLU A 1 90 ? -0.588 9.283 10.706 1.00 90.12 90 GLU A C 1
ATOM 718 O O . GLU A 1 90 ? -0.650 9.444 11.925 1.00 90.12 90 GLU A O 1
ATOM 723 N N . THR A 1 91 ? 0.579 9.055 10.099 1.00 81.25 91 THR A N 1
ATOM 724 C CA . THR A 1 91 ? 1.859 8.898 10.823 1.00 81.25 91 THR A CA 1
ATOM 725 C C . THR A 1 91 ? 2.574 10.237 11.053 1.00 81.25 91 THR A C 1
ATOM 727 O O . THR A 1 91 ? 2.586 11.085 10.160 1.00 81.25 91 THR A O 1
ATOM 730 N N . ALA A 1 92 ? 3.219 10.445 12.213 1.00 63.50 92 ALA A N 1
ATOM 731 C CA . ALA A 1 92 ? 4.019 11.650 12.475 1.00 63.50 92 ALA A CA 1
ATOM 732 C C . ALA A 1 92 ? 5.367 11.640 11.733 1.00 63.50 92 ALA A C 1
ATOM 734 O O . ALA A 1 92 ? 5.897 10.600 11.352 1.00 63.50 92 ALA A O 1
ATOM 735 N N . LEU A 1 93 ? 5.911 12.843 11.515 1.00 55.78 93 LEU A N 1
ATOM 736 C CA . LEU A 1 93 ? 7.158 13.158 10.790 1.00 55.78 93 LEU A CA 1
ATOM 737 C C . LEU A 1 93 ? 7.255 12.731 9.322 1.00 55.78 93 LEU A C 1
ATOM 739 O O . LEU A 1 93 ? 8.230 13.068 8.653 1.00 55.78 93 LEU A O 1
ATOM 743 N N . SER A 1 94 ? 6.254 12.064 8.767 1.00 55.75 94 SER A N 1
ATOM 744 C CA . SER A 1 94 ? 6.125 11.853 7.328 1.00 55.75 94 SER A CA 1
ATOM 745 C C . SER A 1 94 ? 4.651 11.654 7.041 1.00 55.75 94 SER A C 1
ATOM 747 O O . SER A 1 94 ? 4.091 10.656 7.482 1.00 55.75 94 SER A O 1
ATOM 749 N N . GLY A 1 95 ? 4.041 12.648 6.384 1.00 68.81 95 GLY A N 1
ATOM 750 C CA . GLY A 1 95 ? 2.601 12.807 6.147 1.00 68.81 95 GLY A CA 1
ATOM 751 C C . GLY A 1 95 ? 1.993 11.719 5.273 1.00 68.81 95 GLY A C 1
ATOM 752 O O . GLY A 1 95 ? 1.501 11.990 4.182 1.00 68.81 95 GLY A O 1
ATOM 753 N N . PHE A 1 96 ? 2.079 10.482 5.744 1.00 86.50 96 PHE A N 1
ATOM 754 C CA . PHE A 1 96 ? 1.483 9.333 5.117 1.00 86.50 96 PHE A CA 1
ATOM 755 C C . PHE A 1 96 ? 0.127 9.085 5.735 1.00 86.50 96 PHE A C 1
ATOM 757 O O . PHE A 1 96 ? -0.047 9.174 6.953 1.00 86.50 96 PHE A O 1
ATOM 764 N N . LYS A 1 97 ? -0.819 8.732 4.878 1.00 91.69 97 LYS A N 1
ATOM 765 C CA . LYS A 1 97 ? -2.199 8.513 5.275 1.00 91.69 97 LYS A 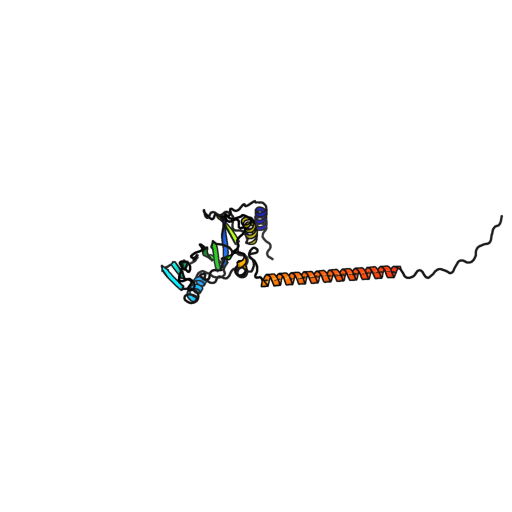CA 1
ATOM 766 C C . LYS A 1 97 ? -2.678 7.185 4.741 1.00 91.69 97 LYS A C 1
ATOM 768 O O . LYS A 1 97 ? -2.646 6.954 3.536 1.00 91.69 97 LYS A O 1
ATOM 773 N N . TYR A 1 98 ? -3.152 6.341 5.643 1.00 94.31 98 TYR A N 1
ATOM 774 C CA . TYR A 1 98 ? -3.898 5.136 5.317 1.00 94.31 98 TYR A CA 1
ATOM 775 C C . TYR A 1 98 ? -5.371 5.408 5.581 1.00 94.31 98 TYR A C 1
ATOM 777 O O . TYR A 1 98 ? -5.736 5.747 6.700 1.00 94.31 98 TYR A O 1
ATOM 785 N N . SER A 1 99 ? -6.209 5.252 4.562 1.00 96.44 99 SER A N 1
ATOM 786 C CA . SER A 1 99 ? -7.667 5.268 4.686 1.00 96.44 99 SER A CA 1
ATOM 787 C C . SER A 1 99 ? -8.192 3.883 4.337 1.00 96.44 99 SER A C 1
ATOM 789 O O . SER A 1 99 ? -7.977 3.404 3.226 1.00 96.44 99 SER A O 1
ATOM 791 N N . ILE A 1 100 ? -8.846 3.232 5.289 1.00 97.38 100 ILE A N 1
ATOM 792 C CA . ILE A 1 100 ? -9.275 1.837 5.213 1.00 97.38 100 ILE A CA 1
ATOM 793 C C . ILE A 1 100 ? -10.792 1.805 5.353 1.00 97.38 100 ILE A C 1
ATOM 795 O O . ILE A 1 100 ? -11.337 2.378 6.296 1.00 97.38 100 ILE A O 1
ATOM 799 N N . ALA A 1 101 ? -11.479 1.141 4.431 1.00 97.56 101 ALA A N 1
ATOM 800 C CA . ALA A 1 101 ? -12.932 1.008 4.449 1.00 97.56 101 ALA A CA 1
ATOM 801 C C . ALA A 1 101 ? -13.345 -0.436 4.166 1.00 97.56 101 ALA A C 1
ATOM 803 O O . ALA A 1 101 ? -12.761 -1.085 3.298 1.00 97.56 101 ALA A O 1
ATOM 804 N N . GLU A 1 102 ? -14.358 -0.934 4.874 1.00 96.88 102 GLU A N 1
ATOM 805 C CA . GLU A 1 102 ? -14.841 -2.301 4.665 1.00 96.88 102 GLU A CA 1
ATOM 806 C C . GLU A 1 102 ? -15.375 -2.512 3.248 1.00 96.88 102 GLU A C 1
ATOM 808 O O . GLU A 1 102 ? -16.127 -1.699 2.701 1.00 96.88 102 GLU A O 1
ATOM 813 N N . ASN A 1 103 ? -15.037 -3.666 2.682 1.00 92.50 103 ASN A N 1
ATOM 814 C CA . ASN A 1 103 ? -15.581 -4.110 1.413 1.00 92.50 103 ASN A CA 1
ATOM 815 C C . ASN A 1 103 ? -16.892 -4.884 1.646 1.00 92.50 103 ASN A C 1
ATOM 817 O O . ASN A 1 103 ? -16.933 -5.791 2.481 1.00 92.50 103 ASN A O 1
ATOM 821 N N . PRO A 1 104 ? -17.956 -4.654 0.847 1.00 85.81 104 PRO A N 1
ATOM 822 C CA . PRO A 1 104 ? -19.220 -5.390 0.985 1.00 85.81 104 PRO A CA 1
ATOM 823 C C . PRO A 1 104 ? -19.097 -6.912 0.819 1.00 85.81 104 PRO A C 1
ATOM 825 O O . PRO A 1 104 ? -19.991 -7.656 1.212 1.00 85.81 104 PRO A O 1
ATOM 828 N N . LYS A 1 105 ? -18.013 -7.375 0.185 1.00 81.12 105 LYS A N 1
ATOM 829 C CA . LYS A 1 105 ? -17.730 -8.790 -0.092 1.00 81.12 105 LYS A CA 1
ATOM 830 C C . LYS A 1 105 ? -16.799 -9.437 0.947 1.00 81.12 105 LYS A C 1
ATOM 832 O O . LYS A 1 105 ? -16.421 -10.588 0.756 1.00 81.12 105 LYS A O 1
ATOM 837 N N . GLY A 1 106 ? -16.456 -8.721 2.021 1.00 89.19 106 GLY A N 1
ATOM 838 C CA . GLY A 1 106 ? -15.467 -9.132 3.019 1.00 89.19 106 GLY A CA 1
ATOM 839 C C . GLY A 1 106 ? -14.110 -8.451 2.819 1.00 89.19 106 GLY A C 1
ATOM 840 O O . GLY A 1 106 ? -13.795 -7.999 1.717 1.00 89.19 106 GLY A O 1
ATOM 841 N N . GLY A 1 107 ? -13.330 -8.372 3.899 1.00 95.88 107 GLY A N 1
ATOM 842 C CA . GLY A 1 107 ? -12.069 -7.627 3.954 1.00 95.88 107 GLY A CA 1
ATOM 843 C C . GLY A 1 107 ? -12.259 -6.110 3.903 1.00 95.88 107 GLY A C 1
ATOM 844 O O . GLY A 1 107 ? -13.354 -5.597 4.161 1.00 95.88 107 GLY A O 1
ATOM 845 N N . SER A 1 108 ? -11.198 -5.392 3.539 1.00 97.75 108 SER A N 1
ATOM 846 C CA . SER A 1 108 ? -11.210 -3.929 3.417 1.00 97.75 108 SER A CA 1
ATOM 847 C C . SER A 1 108 ? -10.436 -3.452 2.194 1.00 97.75 108 SER A C 1
ATOM 849 O O . SER A 1 108 ? -9.507 -4.114 1.737 1.00 97.75 108 SER A O 1
ATOM 851 N N . SER A 1 109 ? -10.794 -2.274 1.689 1.00 97.31 109 SER A N 1
ATOM 852 C CA . SER A 1 109 ? -9.997 -1.539 0.712 1.00 97.31 109 SER A CA 1
ATOM 853 C C . SER A 1 109 ? -9.162 -0.485 1.424 1.00 97.31 109 SER A C 1
ATOM 855 O O . SER A 1 109 ? -9.665 0.248 2.278 1.00 97.31 109 SER A O 1
ATOM 857 N N . VAL A 1 110 ? -7.890 -0.400 1.060 1.00 97.12 110 VAL A N 1
ATOM 858 C CA . VAL A 1 110 ? -6.912 0.537 1.602 1.00 97.12 110 VAL A CA 1
ATOM 859 C C . VAL A 1 110 ? -6.558 1.550 0.526 1.00 97.12 110 VAL A C 1
ATOM 861 O O . VAL A 1 110 ? -6.220 1.180 -0.595 1.00 97.12 110 VAL A O 1
ATOM 864 N N . THR A 1 111 ? -6.596 2.831 0.875 1.00 97.19 111 THR A N 1
ATOM 865 C CA . THR A 1 111 ? -5.974 3.920 0.117 1.00 97.19 111 THR A CA 1
ATOM 866 C C . THR A 1 111 ? -4.792 4.450 0.914 1.00 97.19 111 THR A C 1
ATOM 868 O O . THR A 1 111 ? -4.949 4.808 2.080 1.00 97.19 111 THR A O 1
ATOM 871 N N . PHE A 1 112 ? -3.616 4.487 0.298 1.00 95.31 112 PHE A N 1
ATOM 872 C CA . PHE A 1 112 ? -2.382 4.960 0.906 1.00 95.31 112 PHE A CA 1
ATOM 873 C C . PHE A 1 112 ? -1.820 6.156 0.140 1.00 95.31 112 PHE A C 1
ATOM 875 O O . PHE A 1 112 ? -1.481 6.042 -1.038 1.00 95.31 112 PHE A O 1
ATOM 882 N N . GLU A 1 113 ? -1.678 7.284 0.824 1.00 92.62 113 GLU A N 1
ATOM 883 C CA . GLU A 1 113 ? -1.003 8.474 0.311 1.00 92.62 113 GLU A CA 1
ATOM 884 C C . GLU A 1 113 ? 0.417 8.511 0.871 1.00 92.62 113 GLU A C 1
ATOM 886 O O . GLU A 1 113 ? 0.613 8.594 2.084 1.00 92.62 113 GLU A O 1
ATOM 891 N N . GLY A 1 114 ? 1.417 8.408 -0.002 1.00 89.12 114 GLY A N 1
ATOM 892 C CA . GLY A 1 114 ? 2.815 8.330 0.411 1.00 89.12 114 GLY A CA 1
ATOM 893 C C . GLY A 1 114 ? 3.717 7.700 -0.651 1.00 89.12 114 GLY A C 1
ATOM 894 O O . GLY A 1 114 ? 3.270 7.388 -1.754 1.00 89.12 114 GLY A O 1
ATOM 895 N N . PRO A 1 115 ? 5.016 7.523 -0.367 1.00 87.12 115 PRO A N 1
ATOM 896 C CA . PRO A 1 115 ? 5.962 6.949 -1.309 1.00 87.12 115 PRO A CA 1
ATOM 897 C C . PRO A 1 115 ? 5.885 5.414 -1.315 1.00 87.12 115 PRO A C 1
ATOM 899 O O . PRO A 1 115 ? 5.620 4.778 -0.296 1.00 87.12 115 PRO A O 1
ATOM 902 N N . ALA A 1 116 ? 6.169 4.796 -2.466 1.00 88.31 116 ALA A N 1
ATOM 903 C CA . ALA A 1 116 ? 6.029 3.347 -2.664 1.00 88.31 116 ALA A CA 1
ATOM 904 C C . ALA A 1 116 ? 6.809 2.498 -1.641 1.00 88.31 116 ALA A C 1
ATOM 906 O O . ALA A 1 116 ? 6.331 1.463 -1.196 1.00 88.31 116 ALA A O 1
ATOM 907 N N . ASN A 1 117 ? 7.998 2.941 -1.231 1.00 84.56 117 ASN A N 1
ATOM 908 C CA . ASN A 1 117 ? 8.853 2.244 -0.266 1.00 84.56 117 ASN A CA 1
ATOM 909 C C . ASN A 1 117 ? 8.336 2.295 1.188 1.00 84.56 117 ASN A C 1
ATOM 911 O O . ASN A 1 117 ? 8.924 1.652 2.056 1.00 84.56 117 ASN A O 1
ATOM 915 N N . ALA A 1 118 ? 7.269 3.050 1.465 1.00 84.88 118 ALA A N 1
ATOM 916 C CA . ALA A 1 118 ? 6.628 3.114 2.778 1.00 84.88 118 ALA A CA 1
ATOM 917 C C . ALA A 1 118 ? 5.346 2.263 2.879 1.00 84.88 118 ALA A C 1
ATOM 919 O O . ALA A 1 118 ? 4.802 2.126 3.978 1.00 84.88 118 ALA A O 1
ATOM 920 N N . LEU A 1 119 ? 4.886 1.667 1.770 1.00 88.44 119 LEU A N 1
ATOM 921 C CA . LEU A 1 119 ? 3.705 0.800 1.731 1.00 88.44 119 LEU A CA 1
ATOM 922 C C . LEU A 1 119 ? 3.821 -0.350 2.740 1.00 88.44 119 LEU A C 1
ATOM 924 O O . LEU A 1 119 ? 4.745 -1.163 2.668 1.00 88.44 119 LEU A O 1
ATOM 928 N N . LEU A 1 120 ? 2.870 -0.418 3.678 1.00 84.12 120 LEU A N 1
ATOM 929 C CA . LEU A 1 120 ? 2.795 -1.424 4.747 1.00 84.12 120 LEU A CA 1
ATOM 930 C C . LEU A 1 120 ? 4.108 -1.598 5.531 1.00 84.12 120 LEU A C 1
ATOM 932 O O . LEU A 1 120 ? 4.377 -2.672 6.071 1.00 84.12 120 LEU A O 1
ATOM 936 N N . ASN A 1 121 ? 4.957 -0.569 5.581 1.00 78.12 121 ASN A N 1
ATOM 937 C CA . ASN A 1 121 ? 6.290 -0.645 6.182 1.00 78.12 121 ASN A CA 1
ATOM 938 C C . ASN A 1 121 ? 6.424 0.177 7.472 1.00 78.12 121 ASN A C 1
ATOM 940 O O . ASN A 1 121 ? 7.528 0.563 7.838 1.00 78.12 121 ASN A O 1
ATOM 944 N N . GLN A 1 122 ? 5.301 0.462 8.133 1.00 75.56 122 GLN A N 1
ATOM 945 C CA . GLN A 1 122 ? 5.241 1.232 9.374 1.00 75.56 122 GLN A CA 1
ATOM 946 C C . GLN A 1 122 ? 4.890 0.307 10.542 1.00 75.56 122 GLN A C 1
ATOM 948 O O . GLN A 1 122 ? 3.919 -0.446 10.460 1.00 75.56 122 GLN A O 1
ATOM 953 N N . ASN A 1 123 ? 5.655 0.389 11.632 1.00 74.19 123 ASN A N 1
ATOM 954 C CA . ASN A 1 123 ? 5.442 -0.430 12.834 1.00 74.19 123 ASN A CA 1
ATOM 955 C C . ASN A 1 123 ? 4.107 -0.115 13.530 1.00 74.19 123 ASN A C 1
ATOM 957 O O . ASN A 1 123 ? 3.505 -0.993 14.147 1.00 74.19 123 ASN A O 1
ATOM 961 N N . LEU A 1 124 ? 3.628 1.122 13.364 1.00 81.56 124 LEU A N 1
ATOM 962 C CA . LEU A 1 124 ? 2.411 1.666 13.973 1.00 81.56 124 LEU A CA 1
ATOM 963 C C . LEU A 1 124 ? 1.115 1.273 13.249 1.00 81.56 124 LEU A C 1
ATOM 965 O O . LEU A 1 124 ? 0.051 1.799 13.567 1.00 81.56 124 LEU A O 1
ATOM 969 N N . LEU A 1 125 ? 1.188 0.367 12.271 1.00 85.81 125 LEU A N 1
ATOM 970 C CA . LEU A 1 125 ? 0.013 -0.149 11.578 1.00 85.81 125 LEU A CA 1
ATOM 971 C C . LEU A 1 125 ? -0.451 -1.481 12.185 1.00 85.81 125 LEU A C 1
ATOM 973 O O . LEU A 1 125 ? 0.384 -2.302 12.594 1.00 85.81 125 LEU A O 1
ATOM 977 N N . PRO A 1 126 ? -1.770 -1.754 12.181 1.00 87.81 126 PRO A N 1
ATOM 978 C CA . PRO A 1 126 ? -2.249 -3.120 12.332 1.00 87.81 126 PRO A CA 1
ATOM 979 C C . PRO A 1 126 ? -1.669 -4.016 11.236 1.00 87.81 126 PRO A C 1
ATOM 981 O O . PRO A 1 126 ? -1.312 -3.556 10.145 1.00 87.81 126 PRO A O 1
ATOM 984 N N . LYS A 1 127 ? -1.594 -5.317 11.516 1.00 89.88 127 LYS A N 1
ATOM 985 C CA . LYS A 1 127 ? -1.253 -6.307 10.496 1.00 89.88 127 LYS A CA 1
ATOM 986 C C . LYS A 1 127 ? -2.323 -6.309 9.409 1.00 89.88 127 LYS A C 1
ATOM 988 O O . LYS A 1 127 ? -3.514 -6.332 9.700 1.00 89.88 127 LYS A O 1
ATOM 993 N N . MET A 1 128 ? -1.858 -6.267 8.168 1.00 92.56 128 MET A N 1
ATOM 994 C CA . MET A 1 128 ? -2.681 -6.236 6.967 1.00 92.56 128 MET A CA 1
ATOM 995 C C . MET A 1 128 ? -2.127 -7.243 5.965 1.00 92.56 128 MET A C 1
ATOM 997 O O . MET A 1 128 ? -0.931 -7.211 5.653 1.00 92.56 128 MET A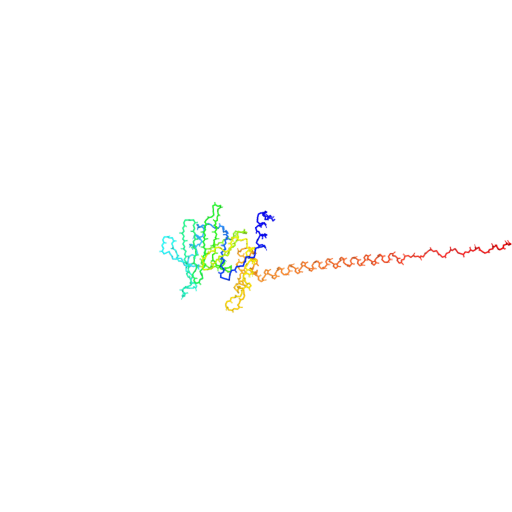 O 1
ATOM 1001 N N . SER A 1 129 ? -2.997 -8.103 5.453 1.00 94.44 129 SER A N 1
ATOM 1002 C CA . SER A 1 129 ? -2.660 -9.162 4.506 1.00 94.44 129 SER A CA 1
ATOM 1003 C C . SER A 1 129 ? -3.131 -8.754 3.115 1.00 94.44 129 SER A C 1
ATOM 1005 O O . SER A 1 129 ? -4.328 -8.702 2.849 1.00 94.44 129 SER A O 1
ATOM 1007 N N . TYR A 1 130 ? -2.186 -8.419 2.232 1.00 95.31 130 TYR A N 1
ATOM 1008 C CA . TYR A 1 130 ? -2.478 -7.968 0.869 1.00 95.31 130 TYR A CA 1
ATOM 1009 C C . TYR A 1 130 ? -3.207 -9.041 0.050 1.00 95.31 130 TYR A C 1
ATOM 1011 O O . TYR A 1 130 ? -2.736 -10.174 -0.059 1.00 95.31 130 TYR A O 1
ATOM 1019 N N . VAL A 1 131 ? -4.301 -8.649 -0.608 1.00 95.81 131 VAL A N 1
ATOM 1020 C CA . VAL A 1 131 ? -4.995 -9.484 -1.593 1.00 95.81 131 VAL A CA 1
ATOM 1021 C C . VAL A 1 131 ? -4.304 -9.339 -2.958 1.00 95.81 131 VAL A C 1
ATOM 1023 O O . VAL A 1 131 ? -4.344 -8.250 -3.538 1.00 95.81 131 VAL A O 1
ATOM 1026 N N . PRO A 1 132 ? -3.706 -10.412 -3.519 1.00 94.94 132 PRO A N 1
ATOM 1027 C CA . PRO A 1 132 ? -2.954 -10.351 -4.772 1.00 94.94 132 PRO A CA 1
ATOM 1028 C C . PRO A 1 132 ? -3.724 -9.703 -5.929 1.00 94.94 132 PRO A C 1
ATOM 1030 O O . PRO A 1 132 ? -4.924 -9.934 -6.093 1.00 94.94 132 PRO A O 1
ATOM 1033 N N . LYS A 1 133 ? -3.005 -8.990 -6.804 1.00 93.56 133 LYS A N 1
ATOM 1034 C CA . LYS A 1 133 ? -3.514 -8.339 -8.027 1.00 93.56 133 LYS A CA 1
ATOM 1035 C C . LYS A 1 133 ? -4.563 -7.246 -7.813 1.00 93.56 133 LYS A C 1
ATOM 1037 O O . LYS A 1 133 ? -5.292 -6.913 -8.747 1.00 93.56 133 LYS A O 1
ATOM 1042 N N . THR A 1 134 ? -4.653 -6.690 -6.609 1.00 95.75 134 THR A N 1
ATOM 1043 C CA . THR A 1 134 ? -5.550 -5.560 -6.312 1.00 95.75 134 THR A CA 1
ATOM 1044 C C . THR A 1 134 ? -4.813 -4.224 -6.250 1.00 95.75 134 THR A C 1
ATOM 1046 O O . THR A 1 134 ? -5.457 -3.175 -6.291 1.00 95.75 134 THR A O 1
ATOM 1049 N N . LEU A 1 135 ? -3.475 -4.250 -6.199 1.00 96.75 135 LEU A N 1
ATOM 1050 C CA . LEU A 1 135 ? -2.643 -3.057 -6.143 1.00 96.75 135 LEU A CA 1
ATOM 1051 C C . LEU A 1 135 ? -2.713 -2.253 -7.444 1.00 96.75 135 LEU A C 1
ATOM 1053 O O . LEU A 1 135 ? -2.353 -2.710 -8.530 1.00 96.75 135 LEU A O 1
ATOM 1057 N N . LYS A 1 136 ? -3.121 -1.002 -7.289 1.00 97.12 136 LYS A N 1
ATOM 1058 C CA . LYS A 1 136 ? -3.174 0.030 -8.321 1.00 97.12 136 LYS A CA 1
ATOM 1059 C C . LYS A 1 136 ? -2.709 1.353 -7.735 1.00 97.12 136 LYS A C 1
ATOM 1061 O O . LYS A 1 136 ? -2.684 1.532 -6.517 1.00 97.12 136 LYS A O 1
ATOM 1066 N N . ALA A 1 137 ? -2.339 2.291 -8.592 1.00 97.06 137 ALA A N 1
ATOM 1067 C CA . ALA A 1 137 ? -1.850 3.585 -8.145 1.00 97.06 137 ALA A CA 1
ATOM 1068 C C . ALA A 1 137 ? -2.192 4.700 -9.126 1.00 97.06 137 ALA A C 1
ATOM 1070 O O . ALA A 1 137 ? -2.395 4.465 -10.314 1.00 97.06 137 ALA A O 1
ATOM 1071 N N . LYS A 1 138 ? -2.244 5.923 -8.611 1.00 95.56 138 LYS A N 1
ATOM 1072 C CA . LYS A 1 138 ? -2.381 7.149 -9.392 1.00 95.56 138 LYS A CA 1
ATOM 1073 C C . LYS A 1 138 ? -1.388 8.200 -8.918 1.00 95.56 138 LYS A C 1
ATOM 1075 O O . LYS A 1 138 ? -0.855 8.128 -7.808 1.00 95.56 138 LYS A O 1
ATOM 1080 N N . PHE A 1 139 ? -1.180 9.195 -9.763 1.00 94.38 139 PHE A N 1
ATOM 1081 C CA . PHE A 1 139 ? -0.534 10.445 -9.422 1.00 94.38 139 PHE A CA 1
ATOM 1082 C C . PHE A 1 139 ? -1.558 11.540 -9.133 1.00 94.38 139 PHE A C 1
ATOM 1084 O O . PHE A 1 139 ? -2.531 11.716 -9.870 1.00 94.38 139 PHE A O 1
ATOM 1091 N N . ILE A 1 140 ? -1.285 12.306 -8.086 1.00 93.19 140 ILE A N 1
ATOM 1092 C CA . ILE A 1 140 ? -1.982 13.544 -7.744 1.00 93.19 140 ILE A CA 1
ATOM 1093 C C . ILE A 1 140 ? -0.985 14.699 -7.750 1.00 93.19 140 ILE A C 1
ATOM 1095 O O . ILE A 1 140 ? 0.220 14.493 -7.611 1.00 93.19 140 ILE A O 1
ATOM 1099 N N . ASP A 1 141 ? -1.467 15.918 -7.910 1.00 90.56 141 ASP A N 1
ATOM 1100 C CA . ASP A 1 141 ? -0.654 17.115 -7.753 1.00 90.56 141 ASP A CA 1
ATOM 1101 C C . ASP A 1 141 ? -0.358 17.359 -6.266 1.00 90.56 141 ASP A C 1
ATOM 1103 O O . ASP A 1 141 ? -1.267 17.345 -5.438 1.00 90.56 141 ASP A O 1
ATOM 1107 N N . GLY A 1 142 ? 0.916 17.553 -5.917 1.00 85.25 142 GLY A N 1
ATOM 1108 C CA . GLY A 1 142 ? 1.345 17.657 -4.519 1.00 85.25 142 GLY A CA 1
ATOM 1109 C C . GLY A 1 142 ? 0.897 18.935 -3.802 1.00 85.25 142 GLY A C 1
ATOM 1110 O O . GLY A 1 142 ? 0.888 18.951 -2.575 1.00 85.25 142 GLY A O 1
ATOM 1111 N N . GLU A 1 143 ? 0.521 19.989 -4.533 1.00 86.62 143 GLU A N 1
ATOM 1112 C CA . GLU A 1 143 ? 0.065 21.259 -3.947 1.00 86.62 143 GLU A CA 1
ATOM 1113 C C . GLU A 1 143 ? -1.460 21.318 -3.831 1.00 86.62 143 GLU A C 1
ATOM 1115 O O . GLU A 1 143 ? -2.005 21.759 -2.822 1.00 86.62 143 GLU A O 1
ATOM 1120 N N . THR A 1 144 ? -2.155 20.874 -4.876 1.00 89.50 144 THR A N 1
ATOM 1121 C CA . THR A 1 144 ? -3.612 21.000 -5.004 1.00 89.50 144 THR A CA 1
ATOM 1122 C C . THR A 1 144 ? -4.367 19.725 -4.641 1.00 89.50 144 THR A C 1
ATOM 1124 O O . THR A 1 144 ? -5.585 19.769 -4.475 1.00 89.50 144 THR A O 1
ATOM 1127 N N . GLY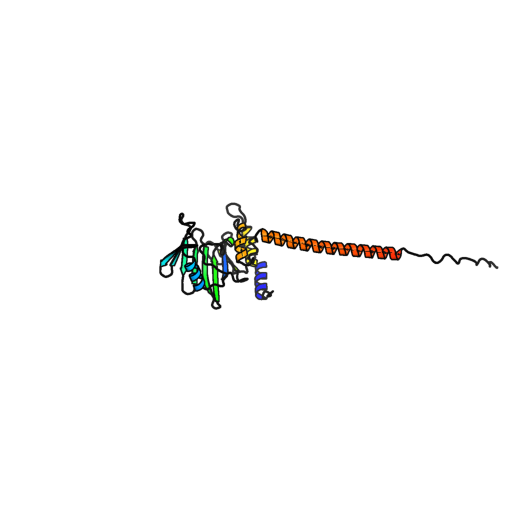 A 1 145 ? -3.682 18.580 -4.564 1.00 88.44 145 GLY A N 1
ATOM 1128 C CA . GLY A 1 145 ? -4.295 17.266 -4.355 1.00 88.44 145 GLY A CA 1
ATOM 1129 C C . GLY A 1 145 ? -5.129 16.770 -5.541 1.00 88.44 145 GLY A C 1
ATOM 1130 O O . GLY A 1 145 ? -5.810 15.753 -5.432 1.00 88.44 145 GLY A O 1
ATOM 1131 N N . LYS A 1 146 ? -5.113 17.477 -6.678 1.00 91.38 146 LYS A N 1
ATOM 1132 C CA . LYS A 1 146 ? -5.912 17.122 -7.852 1.00 91.38 146 LYS A CA 1
ATOM 1133 C C . LYS A 1 146 ? -5.343 15.886 -8.545 1.00 91.38 146 LYS A C 1
ATOM 1135 O O . LYS A 1 146 ? -4.138 15.796 -8.763 1.00 91.38 146 LYS A O 1
ATOM 1140 N N . ASP A 1 147 ? -6.222 14.992 -8.985 1.00 92.88 147 ASP A N 1
ATOM 1141 C CA . ASP A 1 147 ? -5.843 13.841 -9.804 1.00 92.88 147 ASP A CA 1
ATOM 1142 C C . ASP A 1 147 ? -5.164 14.284 -11.108 1.00 92.88 147 ASP A C 1
ATOM 1144 O O . ASP A 1 147 ? -5.725 15.047 -11.901 1.00 92.88 147 ASP A O 1
ATOM 1148 N N . LEU A 1 148 ? -3.942 13.791 -11.322 1.00 92.25 148 LEU A N 1
ATOM 1149 C CA . LEU A 1 148 ? -3.182 13.949 -12.566 1.00 92.25 148 LEU A CA 1
ATOM 1150 C C . LEU A 1 148 ? -3.378 12.753 -13.502 1.00 92.25 148 LEU A C 1
ATOM 1152 O O . LEU A 1 148 ? -3.150 12.853 -14.704 1.00 92.25 148 LEU A O 1
ATOM 1156 N N . THR A 1 149 ? -3.790 11.621 -12.938 1.00 93.94 149 THR A N 1
ATOM 1157 C CA . THR A 1 149 ? -4.055 10.360 -13.632 1.00 93.94 149 THR A CA 1
ATOM 1158 C C . THR A 1 149 ? -5.197 9.632 -12.931 1.00 93.94 149 THR A C 1
ATOM 1160 O O . THR A 1 149 ? -5.341 9.757 -11.714 1.00 93.94 149 THR A O 1
ATOM 1163 N N . ASP A 1 150 ? -5.929 8.795 -13.663 1.00 94.50 150 ASP A N 1
ATOM 1164 C CA . ASP A 1 150 ? -6.768 7.756 -13.056 1.00 94.50 150 ASP A CA 1
ATOM 1165 C C . ASP A 1 150 ? -5.917 6.747 -12.266 1.00 94.50 150 ASP A C 1
ATOM 1167 O O . ASP A 1 150 ? -4.697 6.690 -12.417 1.00 94.50 150 ASP A O 1
ATOM 1171 N N . TYR A 1 151 ? -6.566 5.880 -11.483 1.00 95.19 151 TYR A N 1
ATOM 1172 C CA . TYR A 1 151 ? -5.905 4.663 -11.013 1.00 95.19 151 TYR A CA 1
ATOM 1173 C C . TYR A 1 151 ? -5.500 3.768 -12.189 1.00 95.19 151 TYR A C 1
ATOM 1175 O O . TYR A 1 151 ? -6.326 3.399 -13.029 1.00 95.19 151 TYR A O 1
ATOM 1183 N N . LEU A 1 152 ? -4.225 3.401 -12.191 1.00 95.00 152 LEU A N 1
ATOM 1184 C CA . LEU A 1 152 ? -3.565 2.528 -13.148 1.00 95.00 152 LEU A CA 1
ATOM 1185 C C . LEU A 1 152 ? -3.175 1.223 -12.462 1.00 95.00 152 LEU A C 1
ATOM 1187 O O . LEU A 1 152 ? -2.878 1.217 -11.264 1.00 95.00 152 LEU A O 1
ATOM 1191 N N . ASP A 1 153 ? -3.121 0.132 -13.223 1.00 94.44 153 ASP A N 1
ATOM 1192 C CA . ASP A 1 153 ? -2.452 -1.076 -12.749 1.00 94.44 153 ASP A CA 1
ATOM 1193 C C . ASP A 1 153 ? -0.982 -0.772 -12.404 1.00 94.44 153 ASP A C 1
ATOM 1195 O O . ASP A 1 153 ? -0.379 0.173 -12.928 1.00 94.44 153 ASP A O 1
ATOM 1199 N N . ILE A 1 154 ? -0.412 -1.553 -11.484 1.00 93.62 154 ILE A N 1
ATOM 1200 C CA . ILE A 1 154 ? 0.899 -1.240 -10.910 1.00 93.62 154 ILE A CA 1
ATOM 1201 C C . ILE A 1 154 ? 2.029 -1.202 -11.953 1.00 93.62 154 ILE A C 1
ATOM 1203 O O . ILE A 1 154 ? 2.952 -0.402 -11.802 1.00 93.62 154 ILE A O 1
ATOM 1207 N N . HIS A 1 155 ? 1.925 -1.988 -13.030 1.00 89.56 155 HIS A N 1
ATOM 1208 C CA . HIS A 1 155 ? 2.907 -2.006 -14.112 1.00 89.56 155 HIS A CA 1
ATOM 1209 C C . HIS A 1 155 ? 2.841 -0.715 -14.938 1.00 89.56 155 HIS A C 1
ATOM 1211 O O . HIS A 1 155 ? 3.842 -0.009 -15.075 1.00 89.56 155 HIS A O 1
ATOM 1217 N N . SER A 1 156 ? 1.648 -0.337 -15.410 1.00 90.31 156 SER A N 1
ATOM 1218 C CA . SER A 1 156 ? 1.434 0.925 -16.138 1.00 90.31 156 SER A CA 1
ATOM 1219 C C . SER A 1 156 ? 1.846 2.145 -15.305 1.00 90.31 156 SER A C 1
ATOM 1221 O O . SER A 1 156 ? 2.482 3.077 -15.805 1.00 90.31 156 SER A O 1
ATOM 1223 N N . TYR A 1 157 ? 1.539 2.127 -14.006 1.00 93.00 157 TYR A N 1
ATOM 1224 C CA . TYR A 1 157 ? 2.007 3.141 -13.066 1.00 93.00 157 TYR A CA 1
ATOM 1225 C C . TYR A 1 157 ? 3.543 3.183 -12.974 1.00 93.00 157 TYR A C 1
ATOM 1227 O O . TYR A 1 157 ? 4.131 4.268 -12.981 1.00 93.00 157 TYR A O 1
ATOM 1235 N N . GLY A 1 158 ? 4.201 2.020 -12.912 1.00 89.44 158 GLY A N 1
ATOM 1236 C CA . GLY A 1 158 ? 5.657 1.887 -12.869 1.00 89.44 158 GLY A CA 1
ATOM 1237 C C . GLY A 1 158 ? 6.360 2.538 -14.058 1.00 89.44 158 GLY A C 1
ATOM 1238 O O . GLY A 1 158 ? 7.343 3.260 -13.869 1.00 89.44 158 GLY A O 1
ATOM 1239 N N . LEU A 1 159 ? 5.808 2.372 -15.264 1.00 87.56 159 LEU A N 1
ATOM 1240 C CA . LEU A 1 159 ? 6.318 3.003 -16.485 1.00 87.56 159 LEU A CA 1
ATOM 1241 C C . LEU A 1 159 ? 6.260 4.538 -16.402 1.00 87.56 159 LEU A C 1
ATOM 1243 O O . LEU A 1 159 ? 7.277 5.209 -16.590 1.00 87.56 159 LEU A O 1
ATOM 1247 N N . LEU A 1 160 ? 5.109 5.109 -16.026 1.00 88.69 160 LEU A N 1
ATOM 1248 C CA . LEU A 1 160 ? 4.972 6.565 -15.857 1.00 88.69 160 LEU A CA 1
ATOM 1249 C C . LEU A 1 160 ? 5.866 7.107 -14.739 1.00 88.69 160 LEU A C 1
ATOM 1251 O O . LEU A 1 160 ? 6.462 8.183 -14.858 1.00 88.69 160 LEU A O 1
ATOM 1255 N N . ARG A 1 161 ? 5.992 6.353 -13.644 1.00 87.69 161 ARG A N 1
ATOM 1256 C CA . ARG A 1 161 ? 6.880 6.697 -12.535 1.00 87.69 161 ARG A CA 1
ATOM 1257 C C . ARG A 1 161 ? 8.336 6.755 -12.985 1.00 87.69 161 ARG A C 1
ATOM 1259 O O . ARG A 1 161 ? 9.048 7.674 -12.579 1.00 87.69 161 ARG A O 1
ATOM 1266 N N . ALA A 1 162 ? 8.780 5.802 -13.802 1.00 83.50 162 ALA A N 1
ATOM 1267 C CA . ALA A 1 162 ? 10.136 5.777 -14.335 1.00 83.50 162 ALA A CA 1
ATOM 1268 C C . ALA A 1 162 ? 10.424 7.028 -15.178 1.00 83.50 162 ALA A C 1
ATOM 1270 O O . ALA A 1 162 ? 11.448 7.677 -14.962 1.00 83.50 162 ALA A O 1
ATOM 1271 N N . GLU A 1 163 ? 9.495 7.431 -16.052 1.00 83.44 163 GLU A N 1
ATOM 1272 C CA . GLU A 1 163 ? 9.620 8.669 -16.833 1.00 83.44 163 GLU A CA 1
ATOM 1273 C C . GLU A 1 163 ? 9.673 9.915 -15.943 1.00 83.44 163 GLU A C 1
ATOM 1275 O O . GLU A 1 163 ? 10.569 10.752 -16.090 1.00 83.44 163 GLU A O 1
ATOM 1280 N N . LYS A 1 164 ? 8.780 10.016 -14.949 1.00 84.94 164 LYS A N 1
ATOM 1281 C CA . LYS A 1 164 ? 8.808 11.103 -13.958 1.00 84.94 164 LYS A CA 1
ATOM 1282 C C . LYS A 1 164 ? 10.163 11.171 -13.241 1.00 84.94 164 LYS A C 1
ATOM 1284 O O . LYS A 1 164 ? 10.710 12.257 -13.050 1.00 84.94 164 LYS A O 1
ATOM 1289 N N . ASN A 1 165 ? 10.722 10.024 -12.867 1.00 81.19 165 ASN A N 1
ATOM 1290 C CA . ASN A 1 165 ? 11.971 9.916 -12.114 1.00 81.19 165 ASN A CA 1
ATOM 1291 C C . ASN A 1 165 ? 13.234 10.245 -12.930 1.00 81.19 165 ASN A C 1
ATOM 1293 O O . ASN A 1 165 ? 14.288 10.477 -12.333 1.00 81.19 165 ASN A O 1
ATOM 1297 N N . LYS A 1 166 ? 13.153 10.332 -14.266 1.00 79.38 166 LYS A N 1
ATOM 1298 C CA . LYS A 1 166 ? 14.248 10.865 -15.101 1.00 79.38 166 LYS A CA 1
ATOM 1299 C C . LYS A 1 166 ? 14.446 12.375 -14.917 1.00 79.38 166 LYS A C 1
ATOM 1301 O O . LYS A 1 166 ? 15.525 12.880 -15.242 1.00 79.38 166 LYS A O 1
ATOM 1306 N N . LYS A 1 167 ? 13.432 13.090 -14.409 1.00 74.94 167 LYS A N 1
ATOM 1307 C CA . LYS A 1 167 ? 13.478 14.535 -14.138 1.00 74.94 167 LYS A CA 1
ATOM 1308 C C . LYS A 1 167 ? 14.349 14.818 -12.908 1.00 74.94 167 LYS A C 1
ATOM 1310 O O . LYS A 1 167 ? 14.242 14.135 -11.890 1.00 74.94 167 LYS A O 1
ATOM 1315 N N . VAL A 1 168 ? 15.209 15.827 -13.020 1.00 68.38 168 VAL A N 1
ATOM 1316 C CA . VAL A 1 168 ? 16.173 16.223 -11.982 1.00 68.38 168 VAL A CA 1
ATOM 1317 C C . VAL A 1 168 ? 15.473 17.088 -10.924 1.00 68.38 168 VAL A C 1
ATOM 1319 O O . VAL A 1 168 ? 14.597 17.874 -11.281 1.00 68.38 168 VAL A O 1
ATOM 1322 N N . ASN A 1 169 ? 15.801 16.921 -9.639 1.00 66.25 169 ASN A N 1
ATOM 1323 C CA . ASN A 1 169 ? 15.342 17.828 -8.575 1.00 66.25 169 ASN A CA 1
ATOM 1324 C C . ASN A 1 169 ? 16.208 19.107 -8.501 1.00 66.25 169 ASN A C 1
ATOM 1326 O O . ASN A 1 169 ? 17.220 19.216 -9.19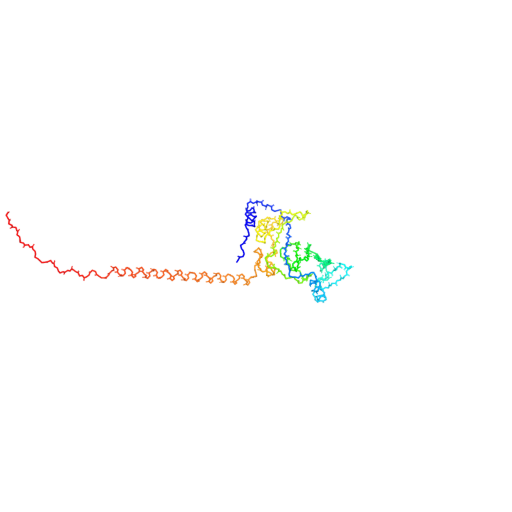4 1.00 66.25 169 ASN A O 1
ATOM 1330 N N . ASP A 1 170 ? 15.836 20.051 -7.633 1.00 65.25 170 ASP A N 1
ATOM 1331 C CA . ASP A 1 170 ? 16.561 21.323 -7.440 1.00 65.25 170 ASP A CA 1
ATOM 1332 C C . ASP A 1 170 ? 18.016 21.134 -6.962 1.00 65.25 170 ASP A C 1
ATOM 1334 O O . ASP A 1 170 ? 18.836 22.045 -7.060 1.00 65.25 170 ASP A O 1
ATOM 1338 N N . TRP A 1 171 ? 18.353 19.931 -6.487 1.00 63.69 171 TRP A N 1
ATOM 1339 C CA . TRP A 1 171 ? 19.678 19.534 -6.009 1.00 63.69 171 TRP A CA 1
ATOM 1340 C C . TRP A 1 171 ? 20.481 18.712 -7.031 1.00 63.69 171 TRP A C 1
ATOM 1342 O O . TRP A 1 171 ? 21.565 18.228 -6.713 1.00 63.69 171 TRP A O 1
ATOM 1352 N N . GLY A 1 172 ? 19.992 18.551 -8.266 1.00 70.69 172 GLY A N 1
ATOM 1353 C CA . GLY A 1 172 ? 20.719 17.834 -9.319 1.00 70.69 172 GLY A CA 1
ATOM 1354 C C . GLY A 1 172 ? 20.544 16.307 -9.314 1.00 70.69 172 GLY A C 1
ATOM 1355 O O . GLY A 1 172 ? 21.167 15.618 -10.124 1.00 70.69 172 GLY A O 1
ATOM 1356 N N . GLU A 1 173 ? 19.695 15.753 -8.449 1.00 70.00 173 GLU A N 1
ATOM 1357 C CA . GLU A 1 173 ? 19.515 14.308 -8.290 1.00 70.00 173 GLU A CA 1
ATOM 1358 C C . GLU A 1 173 ? 18.375 13.761 -9.164 1.00 70.00 173 GLU A C 1
ATOM 1360 O O . GLU A 1 173 ? 17.334 14.399 -9.357 1.00 70.00 173 GLU A O 1
ATOM 1365 N N . LYS A 1 174 ? 18.558 12.535 -9.668 1.00 71.38 174 LYS A N 1
ATOM 1366 C CA . LYS A 1 174 ? 17.548 11.775 -10.420 1.00 71.38 174 LYS A CA 1
ATOM 1367 C C . LYS A 1 174 ? 16.986 10.640 -9.568 1.00 71.38 174 LYS A C 1
ATOM 1369 O O . LYS A 1 174 ? 17.706 10.033 -8.782 1.00 71.38 174 LYS A O 1
ATOM 1374 N N . GLY A 1 175 ? 15.721 10.298 -9.801 1.00 71.75 175 GLY A N 1
ATOM 1375 C CA . GLY A 1 175 ? 15.061 9.163 -9.161 1.00 71.75 175 GLY A CA 1
ATOM 1376 C C . GLY A 1 175 ? 14.682 9.368 -7.694 1.00 71.75 175 GLY A C 1
ATOM 1377 O O . GLY A 1 175 ? 14.678 10.484 -7.172 1.00 71.75 175 GLY A O 1
ATOM 1378 N N . ASN A 1 176 ? 14.307 8.261 -7.048 1.00 75.25 176 ASN A N 1
ATOM 1379 C CA . ASN A 1 176 ? 14.085 8.181 -5.609 1.00 75.25 176 ASN A CA 1
ATOM 1380 C C . ASN A 1 176 ? 15.112 7.221 -4.999 1.00 75.25 176 ASN A C 1
ATOM 1382 O O . ASN A 1 176 ? 14.966 6.002 -5.087 1.00 75.25 176 ASN A O 1
ATOM 1386 N N . ASN A 1 177 ? 16.136 7.772 -4.346 1.00 71.81 177 ASN A N 1
ATOM 1387 C CA . ASN A 1 177 ? 17.212 6.992 -3.729 1.00 71.81 177 ASN A CA 1
ATOM 1388 C C . ASN A 1 177 ? 16.728 6.023 -2.641 1.00 71.81 177 ASN A C 1
ATOM 1390 O O . ASN A 1 177 ? 17.484 5.135 -2.253 1.00 71.81 177 ASN A O 1
ATOM 1394 N N . GLN A 1 178 ? 15.500 6.167 -2.137 1.00 75.75 178 GLN A N 1
ATOM 1395 C CA . GLN A 1 178 ? 14.948 5.261 -1.134 1.00 75.75 178 GLN A CA 1
ATOM 1396 C C . GLN A 1 178 ? 14.376 3.959 -1.719 1.00 75.75 178 GLN A C 1
ATOM 1398 O O . GLN A 1 178 ? 14.170 3.005 -0.969 1.00 75.75 178 GLN A O 1
ATOM 1403 N N . ASP A 1 179 ? 14.171 3.875 -3.039 1.00 80.50 179 ASP A N 1
ATOM 1404 C CA . ASP A 1 179 ? 13.604 2.682 -3.689 1.00 80.50 179 ASP A CA 1
ATOM 1405 C C . ASP A 1 179 ? 14.491 1.442 -3.509 1.00 80.50 179 ASP A C 1
ATOM 1407 O O . ASP A 1 179 ? 13.985 0.325 -3.437 1.00 80.50 179 ASP A O 1
ATOM 1411 N N . LYS A 1 180 ? 15.809 1.629 -3.342 1.00 75.31 180 LYS A N 1
ATOM 1412 C CA . LYS A 1 180 ? 16.766 0.543 -3.065 1.00 75.31 180 LYS A CA 1
ATOM 1413 C C . LYS A 1 180 ? 16.448 -0.260 -1.796 1.00 75.31 180 LYS A C 1
ATOM 1415 O O . LYS A 1 180 ? 16.902 -1.387 -1.658 1.00 75.31 180 LYS A O 1
ATOM 1420 N N . TYR A 1 181 ? 15.657 0.300 -0.881 1.00 78.12 181 TYR A N 1
ATOM 1421 C CA . TYR A 1 181 ? 15.220 -0.370 0.346 1.00 78.12 181 TYR A CA 1
ATOM 1422 C C . TYR A 1 181 ? 13.836 -1.032 0.214 1.00 78.12 181 TYR A C 1
ATOM 1424 O O . TYR A 1 181 ? 13.317 -1.585 1.180 1.00 78.12 181 TYR A O 1
ATOM 1432 N N . GLY A 1 182 ? 13.230 -0.995 -0.977 1.00 83.00 182 GLY A N 1
ATOM 1433 C CA . GLY A 1 182 ? 11.860 -1.441 -1.226 1.00 83.00 182 GLY A CA 1
ATOM 1434 C C . GLY A 1 182 ? 11.653 -2.955 -1.325 1.00 83.00 182 GLY A C 1
ATOM 1435 O O . GLY A 1 182 ? 10.512 -3.380 -1.472 1.00 83.00 182 GLY A O 1
ATOM 1436 N N . TYR A 1 183 ? 12.694 -3.787 -1.226 1.00 84.69 183 TYR A N 1
ATOM 1437 C CA . TYR A 1 183 ? 12.549 -5.241 -1.401 1.00 84.69 183 TYR A CA 1
ATOM 1438 C C . TYR A 1 183 ? 11.632 -5.895 -0.356 1.00 84.69 183 TYR A C 1
ATOM 1440 O O . TYR A 1 183 ? 10.851 -6.785 -0.688 1.00 84.69 183 TYR A O 1
ATOM 1448 N N . ASN A 1 184 ? 11.673 -5.418 0.893 1.00 85.62 184 ASN A N 1
ATOM 1449 C CA . ASN A 1 184 ? 10.777 -5.883 1.957 1.00 85.62 184 ASN A CA 1
ATOM 1450 C C . ASN A 1 184 ? 9.321 -5.497 1.689 1.00 85.62 184 ASN A C 1
ATOM 1452 O O . ASN A 1 184 ? 8.410 -6.239 2.045 1.00 85.62 184 ASN A O 1
ATOM 1456 N N . VAL A 1 185 ? 9.106 -4.341 1.056 1.00 89.25 185 VAL A N 1
ATOM 1457 C CA . VAL A 1 185 ? 7.777 -3.921 0.612 1.00 89.25 185 VAL A CA 1
ATOM 1458 C C . VAL A 1 185 ? 7.317 -4.836 -0.508 1.00 89.25 185 VAL A C 1
ATOM 1460 O O . VAL A 1 185 ? 6.262 -5.440 -0.390 1.00 89.25 185 VAL A O 1
ATOM 1463 N N . ASN A 1 186 ? 8.124 -5.016 -1.554 1.00 89.94 186 ASN A N 1
ATOM 1464 C CA . ASN A 1 186 ? 7.725 -5.816 -2.708 1.00 89.94 186 ASN A CA 1
ATOM 1465 C C . ASN A 1 186 ? 7.344 -7.258 -2.317 1.00 89.94 186 ASN A C 1
ATOM 1467 O O . ASN A 1 186 ? 6.341 -7.790 -2.789 1.00 89.94 186 ASN A O 1
ATOM 1471 N N . ALA A 1 187 ? 8.060 -7.848 -1.353 1.00 88.19 187 ALA A N 1
ATOM 1472 C CA . ALA A 1 187 ? 7.729 -9.159 -0.797 1.00 88.19 187 ALA A CA 1
ATOM 1473 C C . ALA A 1 187 ? 6.329 -9.223 -0.147 1.00 88.19 187 ALA A C 1
ATOM 1475 O O . ALA A 1 187 ? 5.647 -10.236 -0.288 1.00 88.19 187 ALA A O 1
ATOM 1476 N N . LYS A 1 188 ? 5.869 -8.150 0.519 1.00 89.50 188 LYS A N 1
ATOM 1477 C CA . LYS A 1 188 ? 4.508 -8.050 1.092 1.00 89.50 188 LYS A CA 1
ATOM 1478 C C . LYS A 1 188 ? 3.422 -7.956 0.016 1.00 89.50 188 LYS A C 1
ATOM 1480 O O . LYS A 1 188 ? 2.278 -8.308 0.278 1.00 89.50 188 LYS A O 1
ATOM 1485 N N . PHE A 1 189 ? 3.785 -7.519 -1.189 1.00 92.38 189 PHE A N 1
ATOM 1486 C CA . PHE A 1 189 ? 2.888 -7.367 -2.335 1.00 92.38 189 PHE A CA 1
ATOM 1487 C C . PHE A 1 189 ? 3.091 -8.464 -3.389 1.00 92.38 189 PHE A C 1
ATOM 1489 O O . PHE A 1 189 ? 2.946 -8.216 -4.582 1.00 92.38 189 PHE A O 1
ATOM 1496 N N . ASN A 1 190 ? 3.455 -9.682 -2.970 1.00 90.81 190 ASN A N 1
ATOM 1497 C CA . ASN A 1 190 ? 3.662 -10.839 -3.855 1.00 90.81 190 ASN A CA 1
ATOM 1498 C C . ASN A 1 190 ? 4.634 -10.590 -5.020 1.00 90.81 190 ASN A C 1
ATOM 1500 O O . ASN A 1 190 ? 4.535 -11.239 -6.061 1.00 90.81 190 ASN A O 1
ATOM 1504 N N . ASN A 1 191 ? 5.594 -9.681 -4.837 1.00 88.56 191 ASN A N 1
ATOM 1505 C CA . ASN A 1 191 ? 6.550 -9.265 -5.859 1.00 88.56 191 ASN A CA 1
ATOM 1506 C C . ASN A 1 191 ? 5.903 -8.629 -7.108 1.00 88.56 191 ASN A C 1
ATOM 1508 O O . ASN A 1 191 ? 6.466 -8.698 -8.199 1.00 88.56 191 ASN A O 1
ATOM 1512 N N . GLU A 1 192 ? 4.716 -8.029 -6.965 1.00 89.94 192 GLU A N 1
ATOM 1513 C CA . GLU A 1 192 ? 3.979 -7.396 -8.068 1.00 89.94 192 GLU A CA 1
ATOM 1514 C C . GLU A 1 192 ? 4.505 -5.988 -8.425 1.00 89.94 192 GLU A C 1
ATOM 1516 O O . GLU A 1 192 ? 4.163 -5.464 -9.483 1.00 89.94 192 GLU A O 1
ATOM 1521 N N . ILE A 1 193 ? 5.341 -5.366 -7.581 1.00 90.19 193 ILE A N 1
ATOM 1522 C CA . ILE A 1 193 ? 5.860 -4.004 -7.789 1.00 90.19 193 ILE A CA 1
ATOM 1523 C C . ILE A 1 193 ? 7.195 -4.070 -8.540 1.00 90.19 193 ILE A C 1
ATOM 1525 O O . ILE A 1 193 ? 8.266 -4.126 -7.940 1.00 90.19 193 ILE A O 1
ATOM 1529 N N . ASP A 1 194 ? 7.140 -4.058 -9.865 1.00 82.44 194 ASP A N 1
ATOM 1530 C CA . ASP A 1 194 ? 8.294 -4.246 -10.757 1.00 82.44 194 ASP A CA 1
ATOM 1531 C C . ASP A 1 194 ? 9.410 -3.192 -10.619 1.00 82.44 194 ASP A C 1
ATOM 1533 O O . ASP A 1 194 ? 10.589 -3.504 -10.781 1.00 82.44 194 ASP A O 1
ATOM 1537 N N . PHE A 1 195 ? 9.064 -1.951 -10.280 1.00 85.25 195 PHE A N 1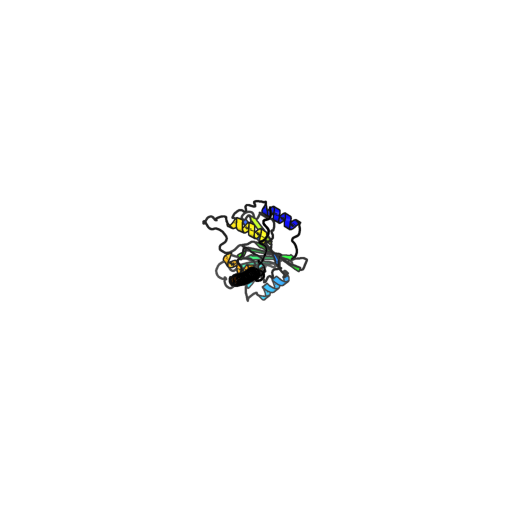
ATOM 1538 C CA . PHE A 1 195 ? 10.026 -0.861 -10.096 1.00 85.25 195 PHE A CA 1
ATOM 1539 C C . PHE A 1 195 ? 10.681 -0.826 -8.705 1.00 85.25 195 PHE A C 1
ATOM 1541 O O . PHE A 1 195 ? 11.523 0.042 -8.458 1.00 85.25 195 PHE A O 1
ATOM 1548 N N . LEU A 1 196 ? 10.305 -1.723 -7.785 1.00 86.50 196 LEU A N 1
ATOM 1549 C CA . LEU A 1 196 ? 11.022 -1.932 -6.526 1.00 86.50 196 LEU A CA 1
ATOM 1550 C C . LEU A 1 196 ? 11.887 -3.196 -6.633 1.00 86.50 196 LEU A C 1
ATOM 1552 O O . LEU A 1 196 ? 11.399 -4.239 -7.068 1.00 86.50 196 LEU A O 1
ATOM 1556 N N . PRO A 1 197 ? 13.163 -3.147 -6.214 1.00 73.06 197 PRO A N 1
ATOM 1557 C CA . PRO A 1 197 ? 14.067 -4.281 -6.359 1.00 73.06 197 PRO A CA 1
ATOM 1558 C C . PRO A 1 197 ? 13.562 -5.499 -5.577 1.00 73.06 197 PRO A C 1
ATOM 1560 O O . PRO A 1 197 ? 13.040 -5.362 -4.472 1.00 73.06 197 PRO A O 1
ATOM 1563 N N . LEU A 1 198 ? 13.759 -6.703 -6.122 1.00 69.00 198 LEU A N 1
ATOM 1564 C CA . LEU A 1 198 ? 13.639 -7.950 -5.354 1.00 69.00 198 LEU A CA 1
ATOM 1565 C C . LEU A 1 198 ? 14.808 -8.062 -4.371 1.00 69.00 198 LEU A C 1
ATOM 1567 O O . LEU A 1 198 ? 15.835 -7.417 -4.572 1.00 69.00 198 LEU A O 1
ATOM 1571 N N . SER A 1 199 ? 14.688 -8.890 -3.330 1.00 69.19 199 SER A N 1
ATOM 1572 C CA . SER A 1 199 ? 15.824 -9.108 -2.425 1.00 69.19 199 SER A CA 1
ATOM 1573 C C . SER A 1 199 ? 17.021 -9.674 -3.190 1.00 69.19 199 SER A C 1
ATOM 1575 O O . SER A 1 199 ? 16.840 -10.473 -4.113 1.00 69.19 199 SER A O 1
ATOM 1577 N N . ASP A 1 200 ? 18.237 -9.306 -2.784 1.00 67.31 200 ASP A N 1
ATOM 1578 C CA . ASP A 1 200 ? 19.472 -9.744 -3.450 1.00 67.31 200 ASP A CA 1
ATOM 1579 C C . ASP A 1 200 ? 19.529 -11.272 -3.599 1.00 67.31 200 ASP A C 1
ATOM 1581 O O . ASP A 1 200 ? 19.882 -11.782 -4.654 1.00 67.31 200 ASP A O 1
ATOM 1585 N N . ARG A 1 201 ? 19.043 -12.022 -2.599 1.00 61.34 201 ARG A N 1
ATOM 1586 C CA . ARG A 1 201 ? 18.959 -13.494 -2.649 1.00 61.34 201 ARG A CA 1
ATOM 1587 C C . ARG A 1 201 ? 18.019 -14.021 -3.735 1.00 61.34 201 ARG A C 1
ATOM 1589 O O . ARG A 1 201 ? 18.293 -15.056 -4.337 1.00 61.34 201 ARG A O 1
ATOM 1596 N N . ILE A 1 202 ? 16.886 -13.353 -3.962 1.00 64.44 202 ILE A N 1
ATOM 1597 C CA . ILE A 1 202 ? 15.937 -13.736 -5.018 1.00 64.44 202 ILE A CA 1
ATOM 1598 C C . ILE A 1 202 ? 16.507 -13.351 -6.385 1.00 64.44 202 ILE A C 1
ATOM 1600 O O . ILE A 1 202 ? 16.374 -14.127 -7.329 1.00 64.44 202 ILE A O 1
ATOM 1604 N N . GLN A 1 203 ? 17.188 -12.206 -6.483 1.00 62.06 203 GLN A N 1
ATOM 1605 C CA . GLN A 1 203 ? 17.883 -11.800 -7.705 1.00 62.06 203 GLN A CA 1
ATOM 1606 C C . GLN A 1 203 ? 19.024 -12.766 -8.054 1.00 62.06 203 GLN A C 1
ATOM 1608 O O . GLN A 1 203 ? 19.123 -13.207 -9.194 1.00 62.06 203 GLN A O 1
ATOM 1613 N N . GLU A 1 204 ? 19.842 -13.168 -7.080 1.00 68.31 204 GLU A N 1
ATOM 1614 C CA . GLU A 1 204 ? 20.904 -14.167 -7.249 1.00 68.31 204 GLU A CA 1
ATOM 1615 C C . GLU A 1 204 ? 20.350 -15.520 -7.697 1.00 68.31 204 GLU A C 1
ATOM 1617 O O . GLU A 1 204 ? 20.897 -16.138 -8.613 1.00 68.31 204 GLU A O 1
ATOM 1622 N N . LYS A 1 205 ? 19.236 -15.963 -7.103 1.00 69.88 205 LYS A N 1
ATOM 1623 C CA . LYS A 1 205 ? 18.565 -17.196 -7.517 1.00 69.88 205 LYS A CA 1
ATOM 1624 C C . LYS A 1 205 ? 18.023 -17.094 -8.944 1.00 69.88 205 LYS A C 1
ATOM 1626 O O . LYS A 1 205 ? 18.319 -17.965 -9.750 1.00 69.88 205 LYS A O 1
ATOM 1631 N N . ALA A 1 206 ? 17.314 -16.018 -9.284 1.00 65.94 206 ALA A N 1
ATOM 1632 C CA . ALA A 1 206 ? 16.805 -15.799 -10.639 1.00 65.94 206 ALA A CA 1
ATOM 1633 C C . ALA A 1 206 ? 17.942 -15.752 -11.674 1.00 65.94 206 ALA A C 1
ATOM 1635 O O . ALA A 1 206 ? 17.845 -16.364 -12.735 1.00 65.94 206 ALA A O 1
ATOM 1636 N N . ASN A 1 207 ? 19.053 -15.091 -11.345 1.00 71.81 207 ASN A N 1
ATOM 1637 C CA . ASN A 1 207 ? 20.241 -15.047 -12.195 1.00 71.81 207 ASN A CA 1
ATOM 1638 C C . ASN A 1 207 ? 20.892 -16.429 -12.351 1.00 71.81 207 ASN A C 1
ATOM 1640 O O . ASN A 1 207 ? 21.376 -16.759 -13.434 1.00 71.81 207 ASN A O 1
ATOM 1644 N N . THR A 1 208 ? 20.883 -17.247 -11.296 1.00 79.19 208 THR A N 1
ATOM 1645 C CA . THR A 1 208 ? 21.382 -18.629 -11.332 1.00 79.19 208 THR A CA 1
ATOM 1646 C C . THR A 1 208 ? 20.489 -19.515 -12.202 1.00 79.19 208 THR A C 1
ATOM 1648 O O . THR A 1 208 ? 21.005 -20.188 -13.089 1.00 79.19 208 THR A O 1
ATOM 1651 N N . ASP A 1 209 ? 19.166 -19.442 -12.033 1.00 77.94 209 ASP A N 1
ATOM 1652 C CA . ASP A 1 209 ? 18.186 -20.218 -12.807 1.00 77.94 209 ASP A CA 1
ATOM 1653 C C . ASP A 1 209 ? 18.241 -19.856 -14.308 1.00 77.94 209 ASP A C 1
ATOM 1655 O O . ASP A 1 209 ? 18.194 -20.726 -15.186 1.00 77.94 209 ASP A O 1
ATOM 1659 N N . VAL A 1 210 ? 18.395 -18.564 -14.629 1.00 82.25 210 VAL A N 1
ATOM 1660 C CA . VAL A 1 210 ? 18.595 -18.087 -16.009 1.00 82.25 210 VAL A CA 1
ATOM 1661 C C . VAL A 1 210 ? 19.905 -18.620 -16.580 1.00 82.25 210 VAL A C 1
ATOM 1663 O O . VAL A 1 210 ? 19.925 -19.102 -17.714 1.00 82.25 210 VAL A O 1
ATOM 1666 N N . LYS A 1 211 ? 20.993 -18.572 -15.806 1.00 84.81 211 LYS A N 1
ATOM 1667 C CA . LYS A 1 211 ? 22.297 -19.086 -16.232 1.00 84.81 211 LYS A CA 1
ATOM 1668 C C . LYS A 1 211 ? 22.244 -20.589 -16.509 1.00 84.81 211 LYS A C 1
ATOM 1670 O O . LYS A 1 211 ? 22.688 -21.014 -17.570 1.00 84.81 211 LYS A O 1
ATOM 1675 N N . GLU A 1 212 ? 21.629 -21.369 -15.625 1.00 84.88 212 GLU A N 1
ATOM 1676 C CA . GLU A 1 212 ? 21.450 -22.813 -15.809 1.00 84.88 212 GLU A CA 1
ATOM 1677 C C . GLU A 1 212 ? 20.606 -23.123 -17.056 1.00 84.88 212 GLU A C 1
ATOM 1679 O O . GLU A 1 212 ? 20.950 -23.992 -17.858 1.00 84.88 212 GLU A O 1
ATOM 1684 N N . THR A 1 213 ? 19.544 -22.347 -17.291 1.00 87.94 213 THR A N 1
ATOM 1685 C CA . THR A 1 213 ? 18.710 -22.475 -18.496 1.00 87.94 213 THR A CA 1
ATOM 1686 C C . THR A 1 213 ? 19.506 -22.198 -19.776 1.00 87.94 213 THR A C 1
ATOM 1688 O O . THR A 1 213 ? 19.376 -22.933 -20.761 1.00 87.94 213 THR A O 1
ATOM 1691 N N . ILE A 1 214 ? 20.344 -21.156 -19.771 1.00 88.50 214 ILE A N 1
ATOM 1692 C CA . ILE A 1 214 ? 21.227 -20.815 -20.893 1.00 88.50 214 ILE A CA 1
ATOM 1693 C C . ILE A 1 214 ? 22.254 -21.928 -21.121 1.00 88.50 214 ILE A C 1
ATOM 1695 O O . ILE A 1 214 ? 22.438 -22.352 -22.263 1.00 88.50 214 ILE A O 1
ATOM 1699 N N . ASP A 1 215 ? 22.872 -22.447 -20.062 1.00 88.69 215 ASP A N 1
ATOM 1700 C CA . ASP A 1 215 ? 23.875 -23.510 -20.153 1.00 88.69 215 ASP A CA 1
ATOM 1701 C C . ASP A 1 215 ? 23.275 -24.802 -20.738 1.00 88.69 215 ASP A C 1
ATOM 1703 O O . ASP A 1 215 ? 23.857 -25.409 -21.643 1.00 88.69 215 ASP A O 1
ATOM 1707 N N . ILE A 1 216 ? 22.059 -25.178 -20.322 1.00 91.06 216 ILE A N 1
ATOM 1708 C CA . ILE A 1 216 ? 21.316 -26.309 -20.902 1.00 91.06 216 ILE A CA 1
ATOM 1709 C C . ILE A 1 216 ? 21.031 -26.078 -22.392 1.00 91.06 216 ILE A C 1
ATOM 1711 O O . ILE A 1 216 ? 21.174 -26.996 -23.208 1.00 91.06 216 ILE A O 1
ATOM 1715 N N . ALA A 1 217 ? 20.608 -24.868 -22.768 1.00 87.50 217 ALA A N 1
ATOM 1716 C CA . ALA A 1 217 ? 20.325 -24.533 -24.160 1.00 87.50 217 ALA A CA 1
ATOM 1717 C C . ALA A 1 217 ? 21.593 -24.605 -25.027 1.00 87.50 217 ALA A C 1
ATOM 1719 O O . ALA A 1 217 ? 21.567 -25.202 -26.105 1.00 87.50 217 ALA A O 1
ATOM 1720 N N . LEU A 1 218 ? 22.712 -24.068 -24.536 1.00 90.12 218 LEU A N 1
ATOM 1721 C CA . LEU A 1 218 ? 24.005 -24.116 -25.218 1.00 90.12 218 LEU A CA 1
ATOM 1722 C C . LEU A 1 218 ? 24.511 -25.552 -25.386 1.00 90.12 218 LEU A C 1
ATOM 1724 O O . LEU A 1 218 ? 24.998 -25.899 -26.464 1.00 90.12 218 LEU A O 1
ATOM 1728 N N . HIS A 1 219 ? 24.350 -26.404 -24.370 1.00 91.94 219 HIS A N 1
ATOM 1729 C CA . HIS A 1 219 ? 24.733 -27.813 -24.460 1.00 91.94 219 HIS A CA 1
ATOM 1730 C C . HIS A 1 219 ? 23.937 -28.550 -25.546 1.00 91.94 219 HIS A C 1
ATOM 1732 O O . HIS A 1 219 ? 24.524 -29.197 -26.411 1.00 91.94 219 HIS A O 1
ATOM 1738 N N . LYS A 1 220 ? 22.611 -28.356 -25.597 1.00 90.81 220 LYS A N 1
ATOM 1739 C CA . LYS A 1 220 ? 21.756 -28.941 -26.647 1.00 90.81 220 LYS A CA 1
ATOM 1740 C C . LYS A 1 220 ? 22.145 -28.481 -28.051 1.00 90.81 220 LYS A C 1
ATOM 1742 O O . LYS A 1 220 ? 22.146 -29.286 -28.980 1.00 90.81 220 LYS A O 1
ATOM 1747 N N . VAL A 1 221 ? 22.471 -27.198 -28.223 1.00 89.88 221 VAL A N 1
ATOM 1748 C CA . VAL A 1 221 ? 22.929 -26.664 -29.516 1.00 89.88 221 VAL A CA 1
ATOM 1749 C C . VAL A 1 221 ? 24.246 -27.317 -29.937 1.00 89.88 221 VAL A C 1
ATOM 1751 O O . VAL A 1 221 ? 24.404 -27.669 -31.108 1.00 89.88 221 VAL A O 1
ATOM 1754 N N . ARG A 1 222 ? 25.167 -27.530 -28.991 1.00 90.75 222 ARG A N 1
ATOM 1755 C CA . ARG A 1 222 ? 26.449 -28.196 -29.244 1.00 90.75 222 ARG A CA 1
ATOM 1756 C C . ARG A 1 222 ? 26.259 -29.651 -29.672 1.00 90.75 222 ARG A C 1
ATOM 1758 O O . ARG A 1 222 ? 26.741 -30.025 -30.735 1.00 90.75 222 ARG A O 1
ATOM 1765 N N . ASP A 1 223 ? 25.436 -30.409 -28.951 1.00 90.50 223 ASP A N 1
ATOM 1766 C CA . ASP A 1 223 ? 25.090 -31.791 -29.310 1.00 90.50 223 ASP A CA 1
ATOM 1767 C C . ASP A 1 223 ? 24.464 -31.895 -30.708 1.00 90.50 223 ASP A C 1
ATOM 1769 O O . ASP A 1 223 ? 24.716 -32.842 -31.458 1.00 90.50 223 ASP A O 1
ATOM 1773 N N . MET A 1 224 ? 23.622 -30.926 -31.082 1.00 87.75 224 MET A N 1
ATOM 1774 C CA . MET A 1 224 ? 23.025 -30.873 -32.417 1.00 87.75 224 MET A CA 1
ATOM 1775 C C . MET A 1 224 ? 24.065 -30.604 -33.510 1.00 87.75 224 MET A C 1
ATOM 1777 O O . MET A 1 224 ? 23.966 -31.184 -34.594 1.00 87.75 224 MET A O 1
ATOM 1781 N N . LEU A 1 225 ? 25.039 -29.730 -33.249 1.00 86.94 225 LEU A N 1
ATOM 1782 C CA . LEU A 1 225 ? 26.134 -29.435 -34.175 1.00 86.94 225 LEU A CA 1
ATOM 1783 C C . LEU A 1 225 ? 27.059 -30.641 -34.347 1.00 86.94 225 LEU A C 1
ATOM 1785 O O . LEU A 1 225 ? 27.399 -30.980 -35.481 1.00 86.94 225 LEU A O 1
ATOM 1789 N N . ASP A 1 226 ? 27.396 -31.329 -33.260 1.00 88.12 226 ASP A N 1
ATOM 1790 C CA . ASP A 1 226 ? 28.255 -32.513 -33.297 1.00 88.12 226 ASP A CA 1
ATOM 1791 C C . ASP A 1 226 ? 27.575 -33.662 -34.055 1.00 88.12 226 ASP A C 1
ATOM 1793 O O . ASP A 1 226 ? 28.179 -34.265 -34.943 1.00 88.12 226 ASP A O 1
ATOM 1797 N N . LYS A 1 227 ? 26.274 -33.895 -33.824 1.00 85.25 227 LYS A N 1
ATOM 1798 C CA . LYS A 1 227 ? 25.484 -34.879 -34.589 1.00 85.25 227 LYS A CA 1
ATOM 1799 C C . LYS A 1 227 ? 25.387 -34.541 -36.075 1.00 85.25 227 LYS A C 1
ATOM 1801 O O . LYS A 1 227 ? 25.482 -35.438 -36.909 1.00 85.25 227 LYS A O 1
ATOM 1806 N N . LYS A 1 228 ? 25.203 -33.263 -36.425 1.00 82.81 228 LYS A N 1
ATOM 1807 C CA . LYS A 1 228 ? 25.198 -32.823 -37.831 1.00 82.81 228 LYS A CA 1
ATOM 1808 C C . LYS A 1 228 ? 26.565 -32.996 -38.486 1.00 82.81 228 LYS A C 1
ATOM 1810 O O . LYS A 1 228 ? 26.623 -33.389 -39.646 1.00 82.81 228 LYS A O 1
ATOM 1815 N N . SER A 1 229 ? 27.639 -32.725 -37.750 1.00 78.44 229 SER A N 1
ATOM 1816 C CA . SER A 1 229 ? 29.012 -32.868 -38.240 1.00 78.44 229 SER A CA 1
ATOM 1817 C C . SER A 1 229 ? 29.369 -34.339 -38.461 1.00 78.44 229 SER A C 1
ATOM 1819 O O . SER A 1 229 ? 29.902 -34.679 -39.512 1.00 78.44 229 SER A O 1
ATOM 1821 N N . ALA A 1 230 ? 28.985 -35.224 -37.536 1.00 76.69 230 ALA A N 1
ATOM 1822 C CA . ALA A 1 230 ? 29.129 -36.671 -37.693 1.00 76.69 230 ALA A CA 1
ATOM 1823 C C . ALA A 1 230 ? 28.335 -37.196 -38.902 1.00 76.69 230 ALA A C 1
ATOM 1825 O O . ALA A 1 230 ? 28.897 -37.865 -39.761 1.00 76.69 230 ALA A O 1
ATOM 1826 N N . ALA A 1 231 ? 27.067 -36.794 -39.047 1.00 77.44 231 ALA A N 1
ATOM 1827 C CA . ALA A 1 231 ? 26.252 -37.174 -40.202 1.00 77.44 231 ALA A CA 1
ATOM 1828 C C . ALA A 1 231 ? 26.808 -36.639 -41.538 1.00 77.44 231 ALA A C 1
ATOM 1830 O O . ALA A 1 231 ? 26.651 -37.275 -42.580 1.00 77.44 231 ALA A O 1
ATOM 1831 N N . ALA A 1 232 ? 27.451 -35.468 -41.538 1.00 73.06 232 ALA A N 1
ATOM 1832 C CA . ALA A 1 232 ? 28.122 -34.936 -42.721 1.00 73.06 232 ALA A CA 1
ATOM 1833 C C . ALA A 1 232 ? 29.377 -35.750 -43.079 1.00 73.06 232 ALA A C 1
ATOM 1835 O O . ALA A 1 232 ? 29.587 -36.046 -44.253 1.00 73.06 232 ALA A O 1
ATOM 1836 N N . LEU A 1 233 ? 30.170 -36.157 -42.083 1.00 70.75 233 LEU A N 1
ATOM 1837 C CA . LEU A 1 233 ? 31.355 -36.999 -42.273 1.00 70.75 233 LEU A CA 1
ATOM 1838 C C . LEU A 1 233 ? 30.993 -38.410 -42.757 1.00 70.75 233 LEU A C 1
ATOM 1840 O O . LEU A 1 233 ? 31.628 -38.903 -43.686 1.00 70.75 233 LEU A O 1
ATOM 1844 N N . ASP A 1 234 ? 29.937 -39.017 -42.211 1.00 72.38 234 ASP A N 1
ATOM 1845 C CA . ASP A 1 234 ? 29.436 -40.324 -42.658 1.00 72.38 234 ASP A CA 1
ATOM 1846 C C . ASP A 1 234 ? 28.954 -40.279 -44.118 1.00 72.38 234 ASP A C 1
ATOM 1848 O O . ASP A 1 234 ? 29.228 -41.191 -44.899 1.00 72.38 234 ASP A O 1
ATOM 1852 N N . ASN A 1 235 ? 28.294 -39.187 -44.526 1.00 70.69 235 ASN A N 1
ATOM 1853 C CA . ASN A 1 235 ? 27.881 -38.984 -45.918 1.00 70.69 235 ASN A CA 1
ATOM 1854 C C . ASN A 1 235 ? 29.072 -38.804 -46.874 1.00 70.69 235 ASN A C 1
ATOM 1856 O O . ASN A 1 235 ? 29.010 -39.281 -48.006 1.00 70.69 235 ASN A O 1
ATOM 1860 N N . ILE A 1 236 ? 30.150 -38.143 -46.438 1.00 68.38 236 ILE A N 1
ATOM 1861 C CA . ILE A 1 236 ? 31.386 -38.008 -47.228 1.00 68.38 236 ILE A CA 1
ATOM 1862 C C . ILE A 1 236 ? 32.081 -39.372 -47.352 1.00 68.38 236 ILE A C 1
ATOM 1864 O O . ILE A 1 236 ? 32.428 -39.787 -48.456 1.00 68.38 236 ILE A O 1
ATOM 1868 N N . ALA A 1 237 ? 32.199 -40.124 -46.255 1.00 64.56 237 ALA A N 1
ATOM 1869 C CA . ALA A 1 237 ? 32.801 -41.458 -46.255 1.00 64.56 237 ALA A CA 1
ATOM 1870 C C . ALA A 1 237 ? 32.023 -42.463 -47.131 1.00 64.56 237 ALA A C 1
ATOM 1872 O O . ALA A 1 237 ? 32.626 -43.281 -47.830 1.00 64.56 237 ALA A O 1
ATOM 1873 N N . ALA A 1 238 ? 30.687 -42.369 -47.159 1.00 63.25 238 ALA A N 1
ATOM 1874 C CA . ALA A 1 238 ? 29.832 -43.184 -48.024 1.00 63.25 238 ALA A CA 1
ATOM 1875 C C . ALA A 1 238 ? 29.991 -42.867 -49.525 1.00 63.25 238 ALA A C 1
ATOM 1877 O O . ALA A 1 238 ? 29.691 -43.717 -50.365 1.00 63.25 238 ALA A O 1
ATOM 1878 N N . GLN A 1 239 ? 30.484 -41.676 -49.882 1.00 60.78 239 GLN A N 1
ATOM 1879 C CA . GLN A 1 239 ? 30.778 -41.301 -51.269 1.00 60.78 239 GLN A CA 1
ATOM 1880 C C . GLN A 1 239 ? 32.178 -41.749 -51.737 1.00 60.78 239 GLN A C 1
ATOM 18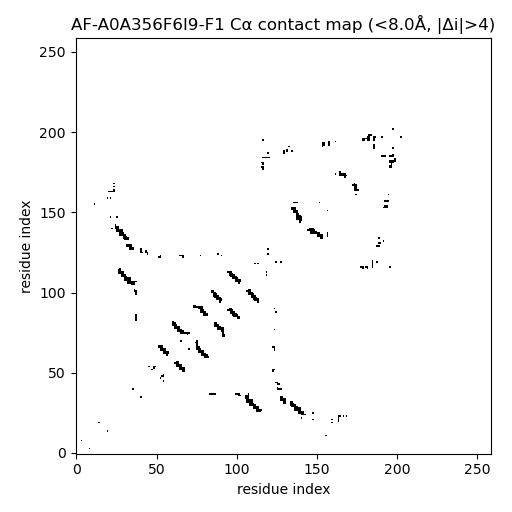82 O O . GLN A 1 239 ? 32.403 -41.838 -52.946 1.00 60.78 239 GLN A O 1
ATOM 1887 N N . GLU A 1 240 ? 33.104 -42.088 -50.826 1.00 56.16 240 GLU A N 1
ATOM 1888 C CA . GLU A 1 240 ? 34.522 -42.323 -51.156 1.00 56.16 240 GLU A CA 1
ATOM 1889 C C . GLU A 1 240 ? 34.979 -43.796 -51.277 1.00 56.16 240 GLU A C 1
ATOM 1891 O O . GLU A 1 240 ? 36.142 -44.037 -51.605 1.00 56.16 240 GLU A O 1
ATOM 1896 N N . THR A 1 241 ? 34.116 -44.819 -51.147 1.00 47.38 241 THR A N 1
ATOM 1897 C CA . THR A 1 241 ? 34.587 -46.221 -51.315 1.00 47.38 241 THR A CA 1
ATOM 1898 C C . THR A 1 241 ? 33.548 -47.213 -51.880 1.00 47.38 241 THR A C 1
ATOM 1900 O O . THR A 1 241 ? 32.509 -47.384 -51.252 1.00 47.38 241 THR A O 1
ATOM 1903 N N . PRO A 1 242 ? 33.843 -48.013 -52.945 1.00 49.56 242 PRO A N 1
ATOM 1904 C CA . PRO A 1 242 ? 34.804 -47.801 -54.038 1.00 49.56 242 PRO A CA 1
ATOM 1905 C C . PRO A 1 242 ? 34.266 -48.059 -55.474 1.00 49.56 242 PRO A C 1
ATOM 1907 O O . PRO A 1 242 ? 33.658 -49.087 -55.777 1.00 49.56 242 PRO A O 1
ATOM 1910 N N . LYS A 1 243 ? 34.715 -47.223 -56.426 1.00 52.50 243 LYS A N 1
ATOM 1911 C CA . LYS A 1 243 ? 34.923 -47.598 -57.840 1.00 52.50 243 LYS A CA 1
ATOM 1912 C C . LYS A 1 243 ? 36.077 -48.616 -57.938 1.00 52.50 243 LYS A C 1
ATOM 1914 O O . LYS A 1 243 ? 37.203 -48.260 -58.269 1.00 52.50 243 LYS A O 1
ATOM 1919 N N . LYS A 1 244 ? 35.825 -49.890 -57.629 1.00 48.62 244 LYS A N 1
ATOM 1920 C CA . LYS A 1 244 ? 36.744 -51.010 -57.919 1.00 48.62 244 LYS A CA 1
ATOM 1921 C C . LYS A 1 244 ? 35.974 -52.181 -58.530 1.00 48.62 244 LYS A C 1
ATOM 1923 O O . LYS A 1 244 ? 35.846 -53.227 -57.917 1.00 48.62 244 LYS A O 1
ATOM 1928 N N . GLN A 1 245 ? 35.463 -52.004 -59.745 1.00 44.66 245 GLN A N 1
ATOM 1929 C CA . GLN A 1 245 ? 35.061 -53.101 -60.634 1.00 44.66 245 GLN A CA 1
ATOM 1930 C C . GLN A 1 245 ? 34.804 -52.529 -62.033 1.00 44.66 245 GLN A C 1
ATOM 1932 O O . GLN A 1 245 ? 33.698 -52.105 -62.312 1.00 44.66 245 GLN A O 1
ATOM 1937 N N . THR A 1 246 ? 35.846 -52.455 -62.868 1.00 41.41 246 THR A N 1
ATOM 1938 C CA . THR A 1 246 ? 35.794 -52.549 -64.348 1.00 41.41 246 THR A CA 1
ATOM 1939 C C . THR A 1 246 ? 37.170 -52.195 -64.913 1.00 41.41 246 THR A C 1
ATOM 1941 O O . THR A 1 246 ? 37.400 -51.101 -65.418 1.00 41.41 246 THR A O 1
ATOM 1944 N N . ALA A 1 247 ? 38.117 -53.123 -64.808 1.00 44.47 247 ALA A N 1
ATOM 1945 C CA . ALA A 1 247 ? 39.350 -53.100 -65.593 1.00 44.47 247 ALA A CA 1
ATOM 1946 C C . ALA A 1 247 ? 39.636 -54.523 -66.088 1.00 44.47 247 ALA A C 1
ATOM 1948 O O . ALA A 1 247 ? 40.626 -55.141 -65.721 1.00 44.47 247 ALA A O 1
ATOM 1949 N N . ALA A 1 248 ? 38.701 -55.078 -66.860 1.00 44.69 248 ALA A N 1
ATOM 1950 C CA . ALA A 1 248 ? 38.888 -56.327 -67.591 1.00 44.69 248 ALA A CA 1
ATOM 1951 C C . ALA A 1 248 ? 37.880 -56.393 -68.747 1.00 44.69 248 ALA A C 1
ATOM 1953 O O . ALA A 1 248 ? 36.853 -57.045 -68.625 1.00 44.69 248 ALA A O 1
ATOM 1954 N N . ASN A 1 249 ? 38.126 -55.637 -69.822 1.00 42.25 249 ASN A N 1
ATOM 1955 C CA . ASN A 1 249 ? 37.737 -55.996 -71.195 1.00 42.25 249 ASN A CA 1
ATOM 1956 C C . ASN A 1 249 ? 38.158 -54.892 -72.172 1.00 42.25 249 ASN A C 1
ATOM 1958 O O . ASN A 1 249 ? 37.354 -54.074 -72.603 1.00 42.25 249 ASN A O 1
ATOM 1962 N N . VAL A 1 250 ? 39.437 -54.885 -72.544 1.00 43.25 250 VAL A N 1
ATOM 1963 C CA . VAL A 1 250 ? 39.868 -54.332 -73.833 1.00 43.25 250 VAL A CA 1
ATOM 1964 C C . VAL A 1 250 ? 40.826 -55.349 -74.444 1.00 43.25 250 VAL A C 1
ATOM 1966 O O . VAL A 1 250 ? 42.036 -55.301 -74.241 1.00 43.25 250 VAL A O 1
ATOM 1969 N N . LYS A 1 251 ? 40.266 -56.336 -75.144 1.00 43.22 251 LYS A N 1
ATOM 1970 C CA . LYS A 1 251 ? 41.005 -57.156 -76.104 1.00 43.22 251 LYS A CA 1
ATOM 1971 C C . LYS A 1 251 ? 40.145 -57.345 -77.348 1.00 43.22 251 LYS A C 1
ATOM 1973 O O . LYS A 1 251 ? 39.019 -57.812 -77.250 1.00 43.22 251 LYS A O 1
ATOM 1978 N N . ASN A 1 252 ? 40.777 -57.040 -78.478 1.00 40.56 252 ASN A N 1
ATOM 1979 C CA . ASN A 1 252 ? 40.431 -57.394 -79.851 1.00 40.56 252 ASN A CA 1
ATOM 1980 C C . ASN A 1 252 ? 39.285 -56.632 -80.519 1.00 40.56 252 ASN A C 1
ATOM 1982 O O . ASN A 1 252 ? 38.142 -57.049 -80.435 1.00 40.56 252 ASN A O 1
ATOM 1986 N N . THR A 1 253 ? 39.665 -55.640 -81.329 1.00 36.59 253 THR A N 1
ATOM 1987 C CA . THR A 1 253 ? 39.311 -55.597 -82.762 1.00 36.59 253 THR A CA 1
ATOM 1988 C C . THR A 1 253 ? 40.232 -54.599 -83.472 1.00 36.59 253 THR A C 1
ATOM 1990 O O . THR A 1 253 ? 39.937 -53.411 -83.551 1.00 36.59 253 THR A O 1
ATOM 1993 N N . SER A 1 254 ? 41.370 -55.075 -83.983 1.00 40.81 254 SER A N 1
ATOM 1994 C CA . SER A 1 254 ? 41.984 -54.491 -85.178 1.00 40.81 254 SER A CA 1
ATOM 1995 C C . SER A 1 254 ? 42.111 -55.602 -86.212 1.00 40.81 254 SER A C 1
ATOM 1997 O O . SER A 1 254 ? 42.876 -56.550 -86.047 1.00 40.81 254 SER A O 1
ATOM 1999 N N . LYS A 1 255 ? 41.252 -55.525 -87.221 1.00 44.69 255 LYS A N 1
ATOM 2000 C CA . LYS A 1 255 ? 41.384 -56.116 -88.551 1.00 44.69 255 LYS A CA 1
ATOM 2001 C C . LYS A 1 255 ? 40.111 -55.742 -89.293 1.00 44.69 255 LYS A C 1
ATOM 2003 O O . LYS A 1 255 ? 39.033 -56.162 -88.897 1.00 44.69 255 LYS A O 1
ATOM 2008 N N . ASP A 1 256 ? 40.249 -54.791 -90.208 1.00 39.56 256 ASP A N 1
ATOM 2009 C CA . ASP A 1 256 ? 39.848 -54.937 -91.611 1.00 39.56 256 ASP A CA 1
ATOM 2010 C C . ASP A 1 256 ? 39.838 -53.549 -92.257 1.00 39.56 256 ASP A C 1
ATOM 2012 O O . ASP A 1 256 ? 38.850 -52.823 -92.301 1.00 39.56 256 ASP A O 1
ATOM 2016 N N . LEU A 1 257 ? 41.038 -53.173 -92.705 1.00 42.78 257 LEU A N 1
ATOM 2017 C CA . LEU A 1 257 ? 41.235 -52.310 -93.858 1.00 42.78 257 LEU A CA 1
ATOM 2018 C C . LEU A 1 257 ? 41.066 -53.213 -95.085 1.00 42.78 257 LEU A C 1
ATOM 2020 O O . LEU A 1 257 ? 41.980 -53.971 -95.403 1.00 42.78 257 LEU A O 1
ATOM 2024 N N . GLU A 1 258 ? 39.939 -53.112 -95.779 1.00 40.62 258 GLU A N 1
ATOM 2025 C CA . GLU A 1 258 ? 39.855 -53.497 -97.185 1.00 40.62 258 GLU A CA 1
ATOM 2026 C C . GLU A 1 258 ? 39.106 -52.424 -97.983 1.00 40.62 258 GLU A C 1
ATOM 2028 O O . GLU A 1 258 ? 37.915 -52.217 -97.783 1.00 40.62 258 GLU A O 1
ATOM 2033 N N . ARG A 1 259 ? 39.878 -51.830 -98.904 1.00 37.06 259 ARG A N 1
ATOM 2034 C CA . ARG A 1 259 ? 39.531 -51.376 -100.263 1.00 37.06 259 ARG A CA 1
ATOM 2035 C C . ARG A 1 259 ? 38.622 -50.165 -100.448 1.00 37.06 259 ARG A C 1
ATOM 2037 O O . ARG A 1 259 ? 37.409 -50.246 -100.181 1.00 37.06 259 ARG A O 1
#

pLDDT: mean 78.69, std 17.46, range [31.59, 97.75]

Mean predicted aligned error: 14.0 Å

Solvent-accessible surface area (backbone atoms only — not comparable to full-atom values): 14932 Å² total; per-residue (Å²): 133,88,74,81,52,75,66,59,53,50,53,54,54,50,56,78,72,46,91,79,80,64,62,87,62,48,36,46,36,36,35,34,35,27,64,51,33,56,69,53,34,52,48,46,44,62,73,35,44,79,74,72,31,40,71,46,79,78,48,101,43,34,32,38,39,33,35,70,94,36,76,84,61,95,41,26,42,26,45,35,40,52,56,94,56,32,41,36,41,39,41,41,86,50,90,30,38,39,44,35,36,56,37,98,88,60,15,18,40,37,38,38,39,47,61,79,58,54,52,94,65,55,87,92,52,52,82,76,50,63,41,85,94,43,54,25,28,27,38,21,36,64,87,78,65,45,74,75,45,67,79,28,52,44,63,65,38,40,55,55,49,54,60,41,28,68,50,64,48,101,84,74,48,61,56,65,86,63,37,85,68,9,24,72,36,21,60,63,52,79,60,60,47,79,82,30,49,70,44,68,70,58,49,52,47,53,54,48,55,51,49,52,53,50,52,54,51,52,50,54,53,48,54,53,50,53,53,51,51,50,56,51,49,53,54,52,56,66,72,71,70,78,99,80,86,85,91,83,86,90,79,88,88,87,85,82,92,78,137

Radius of gyration: 34.69 Å; Cα contacts (8 Å, |Δi|>4): 358; chains: 1; bounding box: 61×79×126 Å

Secondary structure (DSSP, 8-state):
-PPPPHHHHHHHHHHHHS-----TTEEEEEEEEES--HHHHHHHHHHHBTTTBEEEE-SSSEEEEE-GGGTTSS-SEEEEEE-SSEEEEEETTS--EEEEEE-TTSSEEEEEES-GGGTT--TTSPP--B-TT--EEEEEETTT--BSS--EEHHHHHHHHHHHHTS--TTS--S-TTGGGTHHHHHHTTT--TTSPPPHHHHHHHHHHHHHHHHHHHHHHHHHHHHHHHHHHHHHHHHSS------------------

Nearest PDB structures (foldseek):
  8es5-assembly1_B  TM=4.772E-01  e=1.116E-01  Pseudomonas aeruginosa PA14
  1xn6-assembly1_A  TM=4.093E-01  e=5.970E-02  Bacillus cereus
  9etd-assembly1_A  TM=2.644E-01  e=2.773E-01  Gallus gallus
  6mp4-assembly2_E  TM=2.667E-01  e=4.371E-01  Homo sapiens
  5bvs-assembly2_B  TM=2.049E-01  e=1.364E+00  Pygoscelis papua